Protein AF-A0A2V7WZ68-F1 (afdb_monomer_lite)

Radius of gyration: 28.23 Å; chains: 1; bounding box: 71×71×80 Å

Structure (mmCIF, N/CA/C/O backbone):
data_AF-A0A2V7WZ68-F1
#
_entry.id   AF-A0A2V7WZ68-F1
#
loop_
_atom_site.group_PDB
_atom_site.id
_atom_site.type_symbol
_atom_site.label_atom_id
_atom_site.label_alt_id
_atom_site.label_comp_id
_atom_site.label_asym_id
_atom_site.label_entity_id
_atom_site.label_seq_id
_atom_site.pdbx_PDB_ins_code
_atom_site.Cartn_x
_atom_site.Cartn_y
_atom_site.Cartn_z
_atom_site.occupancy
_atom_site.B_iso_or_equiv
_atom_site.auth_seq_id
_atom_site.auth_comp_id
_atom_site.auth_asym_id
_atom_site.auth_atom_id
_atom_site.pdbx_PDB_model_num
ATOM 1 N N . MET A 1 1 ? -1.021 52.075 -3.525 1.0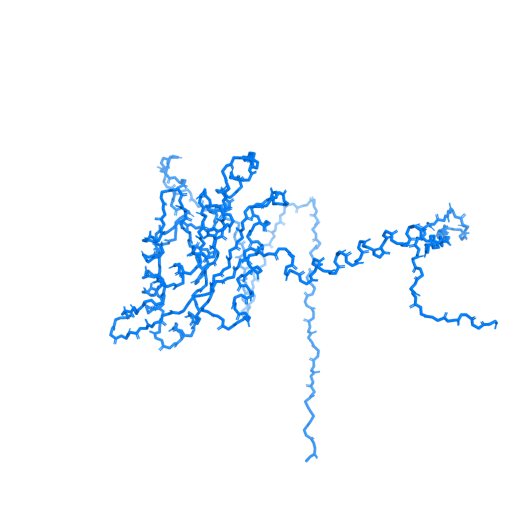0 35.53 1 MET A N 1
ATOM 2 C CA . MET A 1 1 ? -0.370 51.242 -4.567 1.00 35.53 1 MET A CA 1
ATOM 3 C C . MET A 1 1 ? 1.113 51.598 -4.537 1.00 35.53 1 MET A C 1
ATOM 5 O O . MET A 1 1 ? 1.392 52.778 -4.623 1.00 35.53 1 MET A O 1
ATOM 9 N N . LYS A 1 2 ? 2.104 50.733 -4.330 1.00 33.47 2 LYS A N 1
ATOM 10 C CA . LYS A 1 2 ? 2.237 49.278 -4.456 1.00 33.47 2 LYS A CA 1
ATOM 11 C C . LYS A 1 2 ? 3.043 48.759 -3.253 1.00 33.47 2 LYS A C 1
ATOM 13 O O . LYS A 1 2 ? 4.062 49.351 -2.919 1.00 33.47 2 LYS A O 1
ATOM 18 N N . GLY A 1 3 ? 2.585 47.674 -2.631 1.00 30.67 3 GLY A N 1
ATOM 19 C CA . GLY A 1 3 ? 3.418 46.852 -1.756 1.00 30.67 3 GLY A CA 1
ATOM 20 C C . GLY A 1 3 ? 4.324 45.975 -2.618 1.00 30.67 3 GLY A C 1
ATOM 21 O O . GLY A 1 3 ? 3.843 45.347 -3.560 1.00 30.67 3 GLY A O 1
ATOM 22 N N . GLY A 1 4 ? 5.622 45.984 -2.330 1.00 28.86 4 GLY A N 1
ATOM 23 C CA . GLY A 1 4 ? 6.613 45.097 -2.928 1.00 28.86 4 GLY A CA 1
ATOM 24 C C . GLY A 1 4 ? 7.252 44.276 -1.818 1.00 28.86 4 GLY A C 1
ATOM 25 O O . GLY A 1 4 ? 7.916 44.830 -0.949 1.00 28.86 4 GLY A O 1
ATOM 26 N N . CYS A 1 5 ? 6.987 42.973 -1.825 1.00 28.20 5 CYS A N 1
ATOM 27 C CA . CYS A 1 5 ? 7.634 41.988 -0.973 1.00 28.20 5 CYS A CA 1
ATOM 28 C C . CYS A 1 5 ? 9.073 41.807 -1.479 1.00 28.20 5 CYS A C 1
ATOM 30 O O . CYS A 1 5 ? 9.272 41.391 -2.621 1.00 28.20 5 CYS A O 1
ATOM 32 N N . ILE A 1 6 ? 10.058 42.178 -0.662 1.00 30.11 6 ILE A N 1
ATOM 33 C CA . ILE A 1 6 ? 11.464 41.845 -0.894 1.00 30.11 6 ILE A CA 1
ATOM 34 C C . ILE A 1 6 ? 11.665 40.453 -0.299 1.00 30.11 6 ILE A C 1
ATOM 36 O O . ILE A 1 6 ? 11.522 40.260 0.905 1.00 30.11 6 ILE A O 1
ATOM 40 N N . VAL A 1 7 ? 11.921 39.481 -1.170 1.00 32.50 7 VAL A N 1
ATOM 41 C CA . VAL A 1 7 ? 12.291 38.116 -0.795 1.00 32.50 7 VAL A CA 1
ATOM 42 C C . VAL A 1 7 ? 13.811 38.100 -0.668 1.00 32.50 7 VAL A C 1
ATOM 44 O O . VAL A 1 7 ? 14.506 38.267 -1.669 1.00 32.50 7 VAL A O 1
ATOM 47 N N . GLU A 1 8 ? 14.326 37.957 0.552 1.00 33.94 8 GLU A N 1
ATOM 48 C CA . GLU A 1 8 ? 15.756 37.724 0.775 1.00 33.94 8 GLU A CA 1
ATOM 49 C C . GLU A 1 8 ? 16.133 36.260 0.464 1.00 33.94 8 GLU A C 1
ATOM 51 O O . GLU A 1 8 ? 15.290 35.366 0.601 1.00 33.94 8 GLU A O 1
ATOM 56 N N . PRO A 1 9 ? 17.371 35.991 0.004 1.00 33.19 9 PRO A N 1
ATOM 57 C CA . PRO A 1 9 ? 17.780 34.671 -0.454 1.00 33.19 9 PRO A CA 1
ATOM 58 C C . PRO A 1 9 ? 18.030 33.694 0.702 1.00 33.19 9 PRO A C 1
ATOM 60 O O . PRO A 1 9 ? 18.539 34.045 1.764 1.00 33.19 9 PRO A O 1
ATOM 63 N N . TRP A 1 10 ? 17.690 32.431 0.449 1.00 34.16 10 TRP A N 1
ATOM 64 C CA . TRP A 1 10 ? 17.954 31.291 1.320 1.00 34.16 10 TRP A CA 1
ATOM 65 C C . TRP A 1 10 ? 19.466 31.077 1.485 1.00 34.16 10 TRP A C 1
ATOM 67 O O . TRP A 1 10 ? 20.188 30.995 0.494 1.00 34.16 10 TRP A O 1
ATOM 77 N N . HIS A 1 11 ? 19.938 30.954 2.729 1.00 34.31 11 HIS A N 1
ATOM 78 C CA . HIS A 1 11 ? 21.305 30.520 3.017 1.00 34.31 11 HIS A CA 1
ATOM 79 C C . HIS A 1 11 ? 21.421 29.006 2.804 1.00 34.31 11 HIS A C 1
ATOM 81 O O . HIS A 1 11 ? 20.775 28.211 3.486 1.00 34.31 11 HIS A O 1
ATOM 87 N N . GLU A 1 12 ? 22.262 28.625 1.850 1.00 28.39 12 GLU A N 1
ATOM 88 C CA . GLU A 1 12 ? 22.729 27.264 1.615 1.00 28.39 12 GLU A CA 1
ATOM 89 C C . GLU A 1 12 ? 23.707 26.882 2.741 1.00 28.39 12 GLU A C 1
ATOM 91 O O . GLU A 1 12 ? 24.784 27.464 2.870 1.00 28.39 12 GLU A O 1
ATOM 96 N N . VAL A 1 13 ? 23.329 25.938 3.608 1.00 31.06 13 VAL A N 1
ATOM 97 C CA . VAL A 1 13 ? 24.259 25.369 4.594 1.00 31.06 13 VAL A CA 1
ATOM 98 C C . VAL A 1 13 ? 25.004 24.222 3.921 1.00 31.06 13 VAL A C 1
ATOM 100 O O . VAL A 1 13 ? 24.522 23.092 3.879 1.00 31.06 13 VAL A O 1
ATOM 103 N N . VAL A 1 14 ? 26.189 24.520 3.391 1.00 25.39 14 VAL A N 1
ATOM 104 C CA . VAL A 1 14 ? 27.163 23.511 2.959 1.00 25.39 14 VAL A CA 1
ATOM 105 C C . VAL A 1 14 ? 28.044 23.175 4.159 1.00 25.39 14 VAL A C 1
ATOM 107 O O . VAL A 1 14 ? 28.909 23.959 4.543 1.00 25.39 14 VAL A O 1
ATOM 110 N N . ALA A 1 15 ? 27.822 22.020 4.783 1.00 28.50 15 ALA A N 1
ATOM 111 C CA . ALA A 1 15 ? 28.769 21.465 5.744 1.00 28.50 15 ALA A CA 1
ATOM 112 C C . ALA A 1 15 ? 29.754 20.557 4.995 1.00 28.50 15 ALA A C 1
ATOM 114 O O . ALA A 1 15 ? 29.409 19.442 4.607 1.00 28.50 15 ALA A O 1
ATOM 115 N N . SER A 1 16 ? 30.978 21.040 4.788 1.00 23.91 16 SER A N 1
ATOM 116 C CA . SER A 1 16 ? 32.105 20.218 4.339 1.00 23.91 16 SER A CA 1
ATOM 117 C C . SER A 1 16 ? 32.760 19.570 5.558 1.00 23.91 16 SER A C 1
ATOM 119 O O . SER A 1 16 ? 33.223 20.277 6.452 1.00 23.91 16 SER A O 1
ATOM 121 N N . LEU A 1 17 ? 32.799 18.237 5.606 1.00 29.09 17 LEU A N 1
ATOM 122 C CA . LEU A 1 17 ? 33.542 17.486 6.618 1.00 29.09 17 LEU A CA 1
ATOM 123 C C . LEU A 1 17 ? 34.846 16.975 5.994 1.00 29.09 17 LEU A C 1
ATOM 125 O O . LEU A 1 17 ? 34.824 16.085 5.145 1.00 29.09 17 LEU A O 1
ATOM 129 N N . GLU A 1 18 ? 35.976 17.533 6.418 1.00 26.61 18 GLU A N 1
ATOM 130 C CA . GLU A 1 18 ? 37.304 16.982 6.137 1.00 26.61 18 GLU A CA 1
ATOM 131 C C . GLU A 1 18 ? 37.652 15.977 7.245 1.00 26.61 18 GLU A C 1
ATOM 133 O O . GLU A 1 18 ? 37.679 16.324 8.426 1.00 26.61 18 GLU A O 1
ATOM 138 N N . VAL A 1 19 ? 37.870 14.712 6.877 1.00 33.91 19 VAL A N 1
ATOM 139 C CA . VAL A 1 19 ? 38.240 13.638 7.811 1.00 33.91 19 VAL A CA 1
ATOM 140 C C . VAL A 1 19 ? 39.728 13.338 7.645 1.00 33.91 19 VAL A C 1
ATOM 142 O O . VAL A 1 19 ? 40.141 12.781 6.628 1.00 33.91 19 VAL A O 1
ATOM 145 N N . ASP A 1 20 ? 40.540 13.682 8.648 1.00 30.70 20 ASP A N 1
ATOM 146 C CA . ASP A 1 20 ? 41.944 13.262 8.721 1.00 30.70 20 ASP A CA 1
ATOM 147 C C . ASP A 1 20 ? 42.027 11.823 9.259 1.00 30.70 20 ASP A C 1
ATOM 149 O O . ASP A 1 20 ? 41.817 11.547 10.442 1.00 30.70 20 ASP A O 1
ATOM 153 N N . ALA A 1 21 ? 42.326 10.878 8.369 1.00 34.62 21 ALA A N 1
ATOM 154 C CA . ALA A 1 21 ? 42.307 9.442 8.637 1.00 34.62 21 ALA A CA 1
ATOM 155 C C . ALA A 1 21 ? 43.512 8.910 9.450 1.00 34.62 21 ALA A C 1
ATOM 157 O O . ALA A 1 21 ? 43.787 7.710 9.404 1.00 34.62 21 ALA A O 1
ATOM 158 N N . ARG A 1 22 ? 44.278 9.750 10.167 1.00 34.00 22 ARG A N 1
ATOM 159 C CA . ARG A 1 22 ? 45.521 9.298 10.835 1.00 34.00 22 ARG A CA 1
ATOM 160 C C . ARG A 1 22 ? 45.651 9.568 12.334 1.00 34.00 22 ARG A C 1
ATOM 162 O O . ARG A 1 22 ? 46.651 9.144 12.914 1.00 34.00 22 ARG A O 1
ATOM 169 N N . ARG A 1 23 ? 44.675 10.189 13.005 1.00 36.44 23 ARG A N 1
ATOM 170 C CA . ARG A 1 23 ? 44.716 10.374 14.471 1.00 36.44 23 ARG A CA 1
ATOM 171 C C . ARG A 1 23 ? 43.349 10.146 15.113 1.00 36.44 23 ARG A C 1
ATOM 173 O O . ARG A 1 23 ? 42.491 11.017 15.106 1.00 36.44 23 ARG A O 1
ATOM 180 N N . GLY A 1 24 ? 43.160 8.964 15.696 1.00 38.28 24 GLY A N 1
ATOM 181 C CA . GLY A 1 24 ? 41.996 8.654 16.523 1.00 38.28 24 GLY A CA 1
ATOM 182 C C . GLY A 1 24 ? 42.106 9.319 17.894 1.00 38.28 24 GLY A C 1
ATOM 183 O O . GLY A 1 24 ? 42.747 8.770 18.786 1.00 38.28 24 GLY A O 1
ATOM 184 N N . THR A 1 25 ? 41.521 10.506 18.067 1.00 33.09 25 THR A N 1
ATOM 185 C CA . THR A 1 25 ? 41.086 11.041 19.375 1.00 33.09 25 THR A CA 1
ATOM 186 C C . THR A 1 25 ? 40.248 12.307 19.181 1.00 33.09 25 THR A C 1
ATOM 188 O O . THR A 1 25 ? 40.718 13.276 18.592 1.00 33.09 25 THR A O 1
ATOM 191 N N . PHE A 1 26 ? 39.022 12.318 19.709 1.00 36.19 26 PHE A N 1
ATOM 192 C CA . PHE A 1 26 ? 38.177 13.513 19.785 1.00 36.19 26 PHE A CA 1
ATOM 193 C C . PHE A 1 26 ? 38.286 14.117 21.192 1.00 36.19 26 PHE A C 1
ATOM 195 O O . PHE A 1 26 ? 38.012 13.440 22.180 1.00 36.19 26 PHE A O 1
ATOM 202 N N . LEU A 1 27 ? 38.684 15.387 21.291 1.00 31.47 27 LEU A N 1
ATOM 203 C CA . LEU A 1 27 ? 38.550 16.184 22.513 1.00 31.47 27 LEU A CA 1
ATOM 204 C C . LEU A 1 27 ? 37.168 16.847 22.491 1.00 31.47 27 LEU A C 1
ATOM 206 O O . LEU A 1 27 ? 36.870 17.607 21.571 1.00 31.47 27 LEU A O 1
ATOM 210 N N . HIS A 1 28 ? 36.321 16.568 23.483 1.00 39.66 28 HIS A N 1
ATOM 211 C CA . HIS A 1 28 ? 35.049 17.276 23.642 1.00 39.66 28 HIS A CA 1
ATOM 212 C C . HIS A 1 28 ? 35.299 18.731 24.081 1.00 39.66 28 HIS A C 1
ATOM 214 O O . HIS A 1 28 ? 35.946 18.940 25.110 1.00 39.66 28 HIS A O 1
ATOM 220 N N . PRO A 1 29 ? 34.775 19.746 23.371 1.00 38.53 29 PRO A N 1
ATOM 221 C CA . PRO A 1 29 ? 34.718 21.104 23.895 1.00 38.53 29 PRO A CA 1
ATOM 222 C C . PRO A 1 29 ? 33.549 21.253 24.886 1.00 38.53 29 PRO A C 1
ATOM 224 O O . PRO A 1 29 ? 32.453 20.744 24.656 1.00 38.53 29 PRO A O 1
ATOM 227 N N . VAL A 1 30 ? 33.776 21.974 25.987 1.00 39.03 30 VAL A N 1
ATOM 228 C CA . VAL A 1 30 ? 32.730 22.402 26.936 1.00 39.03 30 VAL A CA 1
ATOM 229 C C . VAL A 1 30 ? 32.004 23.627 26.348 1.00 39.03 30 VAL A C 1
ATOM 231 O O . VAL A 1 30 ? 32.687 24.590 25.992 1.00 39.03 30 VAL A O 1
ATOM 234 N N . PRO A 1 31 ? 30.661 23.647 26.225 1.00 40.06 31 PRO A N 1
ATOM 235 C CA . PRO A 1 31 ? 29.949 24.788 25.651 1.00 40.06 31 PRO A CA 1
ATOM 236 C C . PRO A 1 31 ? 29.720 25.918 26.670 1.00 40.06 31 PRO A C 1
ATOM 238 O O . PRO A 1 31 ? 29.482 25.681 27.854 1.00 40.06 31 PRO A O 1
ATOM 241 N N . ALA A 1 32 ? 29.774 27.165 26.190 1.00 37.69 32 ALA A N 1
ATOM 242 C CA . ALA A 1 32 ? 29.400 28.365 26.941 1.00 37.69 32 ALA A CA 1
ATOM 243 C C . ALA A 1 32 ? 27.866 28.451 27.151 1.00 37.69 32 ALA A C 1
ATOM 245 O O . ALA A 1 32 ? 27.110 27.843 26.388 1.00 37.69 32 ALA A O 1
ATOM 246 N N . PRO A 1 33 ? 27.372 29.214 28.148 1.00 31.27 33 PRO A N 1
ATOM 247 C CA . PRO A 1 33 ? 25.940 29.304 28.435 1.00 31.27 33 PRO A CA 1
ATOM 248 C C . PRO A 1 33 ? 25.171 29.920 27.254 1.00 31.27 33 PRO A C 1
ATOM 250 O O . PRO A 1 33 ? 25.450 31.052 26.863 1.00 31.27 33 PRO A O 1
ATOM 253 N N . GLY A 1 34 ? 24.191 29.191 26.707 1.00 40.22 34 GLY A N 1
ATOM 254 C CA . GLY A 1 34 ? 23.285 29.679 25.655 1.00 40.22 34 GLY A CA 1
ATOM 255 C C . GLY A 1 34 ? 23.299 28.909 24.328 1.00 40.22 34 GLY A C 1
ATOM 256 O O . GLY A 1 34 ? 22.525 29.259 23.441 1.00 40.22 34 GLY A O 1
ATOM 257 N N . SER A 1 35 ? 24.113 27.858 24.174 1.00 34.31 35 SER A N 1
ATOM 258 C CA . SER A 1 35 ? 24.080 26.973 22.998 1.00 34.31 35 SER A CA 1
ATOM 259 C C . SER A 1 35 ? 23.540 25.577 23.332 1.00 34.31 35 SER A C 1
ATOM 261 O O . SER A 1 35 ? 23.808 25.017 24.395 1.00 34.31 35 SER A O 1
ATOM 263 N N . ALA A 1 36 ? 22.758 25.002 22.413 1.00 30.25 36 ALA A N 1
ATOM 264 C CA . ALA A 1 36 ? 22.325 23.609 22.478 1.00 30.25 36 ALA A CA 1
ATOM 265 C C . ALA A 1 36 ? 23.357 22.721 21.769 1.00 30.25 36 ALA A C 1
ATOM 267 O O . ALA A 1 36 ? 23.731 22.991 20.629 1.00 30.25 36 ALA A O 1
ATOM 268 N N . THR A 1 37 ? 23.810 21.659 22.438 1.00 33.34 37 THR A N 1
ATOM 269 C CA . THR A 1 37 ? 24.676 20.633 21.839 1.00 33.34 37 THR A CA 1
ATOM 270 C C . THR A 1 37 ? 23.831 19.412 21.501 1.00 33.34 37 THR A C 1
ATOM 272 O O . THR A 1 37 ? 23.173 18.855 22.378 1.00 33.34 37 THR A O 1
ATOM 275 N N . VAL A 1 38 ? 23.857 18.983 20.240 1.00 31.88 38 VAL A N 1
ATOM 276 C CA . VAL A 1 38 ? 23.316 17.682 19.834 1.00 31.88 38 VAL A CA 1
ATOM 277 C C . VAL A 1 38 ? 24.415 16.648 20.055 1.00 31.88 38 VAL A C 1
ATOM 279 O O . VAL A 1 38 ? 25.437 16.668 19.374 1.00 31.88 38 VAL A O 1
ATOM 282 N N . VAL A 1 39 ? 24.225 15.770 21.038 1.00 32.91 39 VAL A N 1
ATOM 283 C CA . VAL A 1 39 ? 25.126 14.640 21.289 1.00 32.91 39 VAL A CA 1
ATOM 284 C C . VAL A 1 39 ? 24.640 13.463 20.451 1.00 32.91 39 VAL A C 1
ATOM 286 O O . VAL A 1 39 ? 23.560 12.931 20.694 1.00 32.91 39 VAL A O 1
ATOM 289 N N . TRP A 1 40 ? 25.434 13.058 19.461 1.00 28.23 40 TRP A N 1
ATOM 290 C CA . TRP A 1 40 ? 25.242 11.789 18.768 1.00 28.23 40 TRP A CA 1
ATOM 291 C C . TRP A 1 40 ? 25.960 10.699 19.562 1.00 28.23 40 TRP A C 1
ATOM 293 O O . TRP A 1 40 ? 27.188 10.638 19.565 1.00 28.23 40 TRP A O 1
ATOM 303 N N . THR A 1 41 ? 25.214 9.856 20.270 1.00 33.97 41 THR A N 1
ATOM 304 C CA . THR A 1 41 ? 25.772 8.635 20.861 1.00 33.97 41 THR A CA 1
ATOM 305 C C . THR A 1 41 ? 25.701 7.506 19.844 1.00 33.97 41 THR A C 1
ATOM 307 O O . THR A 1 41 ? 24.626 7.205 19.327 1.00 33.97 41 THR A O 1
ATOM 310 N N . ASP A 1 42 ? 26.842 6.879 19.578 1.00 32.72 42 ASP A N 1
ATOM 311 C CA . ASP A 1 42 ? 26.932 5.623 18.838 1.00 32.72 42 ASP A CA 1
ATOM 312 C C . ASP A 1 42 ? 26.097 4.546 19.572 1.00 32.72 42 ASP A C 1
ATOM 314 O O . ASP A 1 42 ? 26.321 4.333 20.770 1.00 32.72 42 ASP A O 1
ATOM 318 N N . PRO A 1 43 ? 25.112 3.884 18.932 1.00 39.91 43 PRO A N 1
ATOM 319 C CA . PRO A 1 43 ? 24.234 2.912 19.595 1.00 39.91 43 PRO A CA 1
ATOM 320 C C . PRO A 1 43 ? 24.955 1.662 20.140 1.00 39.91 43 PRO A C 1
ATOM 322 O O . PRO A 1 43 ? 24.311 0.806 20.742 1.00 39.91 43 PRO A O 1
ATOM 325 N N . ALA A 1 44 ? 26.275 1.548 19.973 1.00 39.69 44 ALA A N 1
ATOM 326 C CA . ALA A 1 44 ? 27.076 0.417 20.434 1.00 39.69 44 ALA A CA 1
ATOM 327 C C . ALA A 1 44 ? 27.639 0.530 21.870 1.00 39.69 44 ALA A C 1
ATOM 329 O O . ALA A 1 44 ? 28.392 -0.349 22.284 1.00 39.69 44 ALA A O 1
ATOM 330 N N . ALA A 1 45 ? 27.292 1.555 22.658 1.00 38.03 45 ALA A N 1
ATOM 331 C CA . ALA A 1 45 ? 27.802 1.699 24.030 1.00 38.03 45 ALA A CA 1
ATOM 332 C C . ALA A 1 45 ? 26.696 1.947 25.073 1.00 38.03 45 ALA A C 1
ATOM 334 O O . ALA A 1 45 ? 26.689 2.961 25.768 1.00 38.03 45 ALA A O 1
ATOM 335 N N . ALA A 1 46 ? 25.763 1.001 25.207 1.00 37.50 46 ALA A N 1
ATOM 336 C CA . ALA A 1 46 ? 24.953 0.864 26.419 1.00 37.50 46 ALA A CA 1
ATOM 337 C C . ALA A 1 46 ? 25.636 -0.134 27.383 1.00 37.50 46 ALA A C 1
ATOM 339 O O . ALA A 1 46 ? 26.180 -1.139 26.917 1.00 37.50 46 ALA A O 1
ATOM 340 N N . PRO A 1 47 ? 25.645 0.112 28.709 1.00 38.19 47 PRO A N 1
ATOM 341 C CA . PRO A 1 47 ? 26.241 -0.810 29.676 1.00 38.19 47 PRO A CA 1
ATOM 342 C C . PRO A 1 47 ? 25.493 -2.156 29.684 1.00 38.19 47 PRO A C 1
ATOM 344 O O . PRO A 1 47 ? 24.300 -2.186 29.371 1.00 38.19 47 PRO A O 1
ATOM 347 N N . PRO A 1 48 ? 26.162 -3.269 30.043 1.00 36.59 48 PRO A N 1
ATOM 348 C CA . PRO A 1 48 ? 25.587 -4.604 29.926 1.00 36.59 48 PRO A CA 1
ATOM 349 C C . PRO A 1 48 ? 24.395 -4.757 30.878 1.00 36.59 48 PRO A C 1
ATOM 351 O O . PRO A 1 48 ? 24.553 -4.874 32.093 1.00 36.59 48 PRO A O 1
ATOM 354 N N . ALA A 1 49 ? 23.189 -4.746 30.312 1.00 39.47 49 ALA A N 1
ATOM 355 C CA . ALA A 1 49 ? 22.002 -5.251 30.979 1.00 39.47 49 ALA A CA 1
ATOM 356 C C . ALA A 1 49 ? 22.083 -6.782 31.010 1.00 39.47 49 ALA A C 1
ATOM 358 O O . ALA A 1 49 ? 22.476 -7.407 30.026 1.00 39.47 49 ALA A O 1
ATOM 359 N N . ALA A 1 50 ? 21.748 -7.333 32.176 1.00 40.62 50 ALA A N 1
ATOM 360 C CA . ALA A 1 50 ? 21.771 -8.743 32.542 1.00 40.62 50 ALA A CA 1
ATOM 361 C C . ALA A 1 50 ? 21.488 -9.711 31.380 1.00 40.62 50 ALA A C 1
ATOM 363 O O . ALA A 1 50 ? 20.515 -9.550 30.644 1.00 40.62 50 ALA A O 1
ATOM 364 N N . GLU A 1 51 ? 22.345 -10.727 31.277 1.00 38.97 51 GLU A N 1
ATOM 365 C CA . GLU A 1 51 ? 22.286 -11.836 30.329 1.00 38.97 51 GLU A CA 1
ATOM 366 C C . GLU A 1 51 ? 20.875 -12.442 30.255 1.00 38.97 51 GLU A C 1
ATOM 368 O O . GLU A 1 51 ? 20.468 -13.244 31.095 1.00 38.97 51 GLU A O 1
ATOM 373 N N . ALA A 1 52 ? 20.129 -12.052 29.224 1.00 36.22 52 ALA A N 1
ATOM 374 C CA . ALA A 1 52 ? 18.937 -12.747 28.771 1.00 36.22 52 ALA A CA 1
ATOM 375 C C . ALA A 1 52 ? 19.296 -13.531 27.504 1.00 36.22 52 ALA A C 1
ATOM 377 O O . ALA A 1 52 ? 19.971 -13.033 26.602 1.00 36.22 52 ALA A O 1
ATOM 378 N N . SER A 1 53 ? 18.887 -14.794 27.486 1.00 32.12 53 SER A N 1
ATOM 379 C CA . SER A 1 53 ? 19.275 -15.838 26.542 1.00 32.12 53 SER A CA 1
ATOM 380 C C . SER A 1 53 ? 19.167 -15.419 25.054 1.00 32.12 53 SER A C 1
ATOM 382 O O . SER A 1 53 ? 18.151 -14.844 24.662 1.00 32.12 53 SER A O 1
ATOM 384 N N . PRO A 1 54 ? 20.141 -15.762 24.179 1.00 39.44 54 PRO A N 1
ATOM 385 C CA . PRO A 1 54 ? 20.196 -15.331 22.768 1.00 39.44 54 PRO A CA 1
ATOM 386 C C . PRO A 1 54 ? 19.059 -15.763 21.818 1.00 39.44 54 PRO A C 1
ATOM 388 O O . PRO A 1 54 ? 19.178 -15.548 20.615 1.00 39.44 54 PRO A O 1
ATOM 391 N N . GLN A 1 55 ? 17.976 -16.384 22.294 1.00 36.88 55 GLN A N 1
ATOM 392 C CA . GLN A 1 55 ? 16.923 -16.934 21.426 1.00 36.88 55 GLN A CA 1
ATOM 393 C C . GLN A 1 55 ? 15.652 -16.072 21.323 1.00 36.88 55 GLN A C 1
ATOM 395 O O . GLN A 1 55 ? 14.814 -16.358 20.475 1.00 36.88 55 GLN A O 1
ATOM 400 N N . GLU A 1 56 ? 15.520 -14.980 22.089 1.00 37.28 56 GLU A N 1
ATOM 401 C CA . GLU A 1 56 ? 14.274 -14.181 22.125 1.00 37.28 56 GLU A CA 1
ATOM 402 C C . GLU A 1 56 ? 14.388 -12.747 21.562 1.00 37.28 56 GLU A C 1
ATOM 404 O O . GLU A 1 56 ? 13.406 -12.005 21.529 1.00 37.28 56 GLU A O 1
ATOM 409 N N . VAL A 1 57 ? 15.556 -12.335 21.054 1.00 38.03 57 VAL A N 1
ATOM 410 C CA . VAL A 1 57 ? 15.777 -10.960 20.539 1.00 38.03 57 VAL A CA 1
ATOM 411 C C . VAL A 1 57 ? 15.305 -10.782 19.077 1.00 38.03 57 VAL A C 1
ATOM 413 O O . VAL A 1 57 ? 15.264 -9.669 18.560 1.00 38.03 57 VAL A O 1
ATOM 416 N N . GLY A 1 58 ? 14.871 -11.854 18.404 1.00 37.78 58 GLY A N 1
ATOM 417 C CA . GLY A 1 58 ? 14.520 -11.835 16.977 1.00 37.78 58 GLY A CA 1
ATOM 418 C C . GLY A 1 58 ? 13.118 -11.332 16.598 1.00 37.78 58 GLY A C 1
ATOM 419 O O . GLY A 1 58 ? 12.913 -11.015 15.429 1.00 37.78 58 GLY A O 1
ATOM 420 N N . ASP A 1 59 ? 12.156 -11.244 17.526 1.00 46.97 59 ASP A N 1
ATOM 421 C CA . ASP A 1 59 ? 10.730 -11.125 17.137 1.00 46.97 59 ASP A CA 1
ATOM 422 C C . ASP A 1 59 ? 10.026 -9.839 17.618 1.00 46.97 59 ASP A C 1
ATOM 424 O O . ASP A 1 59 ? 9.090 -9.342 16.990 1.00 46.97 59 ASP A O 1
ATOM 428 N N . ARG A 1 60 ? 10.508 -9.199 18.692 1.00 39.50 60 ARG A N 1
ATOM 429 C CA . ARG A 1 60 ? 9.840 -8.004 19.254 1.00 39.50 60 ARG A CA 1
ATOM 430 C C . ARG A 1 60 ? 10.105 -6.709 18.484 1.00 39.50 60 ARG A C 1
ATOM 432 O O . ARG A 1 60 ? 9.308 -5.784 18.580 1.00 39.50 60 ARG A O 1
ATOM 439 N N . SER A 1 61 ? 11.182 -6.644 17.700 1.00 54.44 61 SER A N 1
ATOM 440 C CA . SER A 1 61 ? 11.531 -5.449 16.913 1.00 54.44 61 SER A CA 1
ATOM 441 C C . SER A 1 61 ? 10.819 -5.379 15.553 1.00 54.44 61 SER A C 1
ATOM 443 O O . SER A 1 61 ? 11.006 -4.416 14.812 1.00 54.44 61 SER A O 1
ATOM 445 N N . ALA A 1 62 ? 10.015 -6.395 15.213 1.00 71.69 62 ALA A N 1
ATOM 446 C CA . ALA A 1 62 ? 9.347 -6.527 13.919 1.00 71.69 62 ALA A CA 1
ATOM 447 C C . ALA A 1 62 ? 7.832 -6.273 13.970 1.00 71.69 62 ALA A C 1
ATOM 449 O O . ALA A 1 62 ? 7.172 -6.428 12.942 1.00 71.69 62 ALA A O 1
ATOM 450 N N . ARG A 1 63 ? 7.275 -5.908 15.133 1.00 88.88 63 ARG A N 1
ATOM 451 C CA . ARG A 1 63 ? 5.841 -5.658 15.326 1.00 88.88 63 ARG A CA 1
ATOM 452 C C . ARG A 1 63 ? 5.574 -4.205 15.702 1.00 88.88 63 ARG A C 1
ATOM 454 O O . ARG A 1 63 ? 6.319 -3.612 16.478 1.00 88.88 63 ARG A O 1
ATOM 461 N N . ASP A 1 64 ? 4.498 -3.652 15.164 1.00 91.56 64 ASP A N 1
ATOM 462 C CA . ASP A 1 64 ? 4.018 -2.318 15.497 1.00 91.56 64 ASP A CA 1
ATOM 463 C C . ASP A 1 64 ? 3.321 -2.354 16.867 1.00 91.56 64 ASP A C 1
ATOM 465 O O . ASP A 1 64 ? 2.378 -3.129 17.041 1.00 91.56 64 ASP A O 1
ATOM 469 N N . PRO A 1 65 ? 3.748 -1.545 17.854 1.00 89.19 65 PRO A N 1
ATOM 470 C CA . PRO A 1 65 ? 3.205 -1.606 19.210 1.00 89.19 65 PRO A CA 1
ATOM 471 C C . PRO A 1 65 ? 1.744 -1.158 19.296 1.00 89.19 65 PRO A C 1
ATOM 473 O O . PRO A 1 65 ? 1.062 -1.522 20.251 1.00 89.19 65 PRO A O 1
ATOM 476 N N . LEU A 1 66 ? 1.269 -0.371 18.325 1.00 91.12 66 LEU A N 1
ATOM 477 C CA . LEU A 1 66 ? -0.110 0.095 18.296 1.00 91.12 66 LEU A CA 1
ATOM 478 C C . LEU A 1 66 ? -1.046 -0.985 17.749 1.00 91.12 66 LEU A C 1
ATOM 480 O O . LEU A 1 66 ? -2.028 -1.318 18.390 1.00 91.12 66 LEU A O 1
ATOM 484 N N . THR A 1 67 ? -0.760 -1.531 16.569 1.00 92.06 67 THR A N 1
ATOM 485 C CA . THR A 1 67 ? -1.675 -2.446 15.867 1.00 92.06 67 THR A CA 1
ATOM 486 C C . THR A 1 67 ? -1.353 -3.927 16.065 1.00 92.06 67 THR A C 1
ATOM 488 O O . THR A 1 67 ? -2.183 -4.773 15.747 1.00 92.06 67 THR A O 1
ATOM 491 N N . GLY A 1 68 ? -0.154 -4.270 16.548 1.00 92.00 68 GLY A N 1
ATOM 492 C CA . GLY A 1 68 ? 0.338 -5.651 16.632 1.00 92.00 68 GLY A CA 1
ATOM 493 C C . GLY A 1 68 ? 0.703 -6.274 15.276 1.00 92.00 68 GLY A C 1
ATOM 494 O O . GLY A 1 68 ? 1.119 -7.435 15.208 1.00 92.00 68 GLY A O 1
ATOM 495 N N . LEU A 1 69 ? 0.572 -5.524 14.180 1.00 94.50 69 LEU A N 1
ATOM 496 C CA . LEU A 1 69 ? 0.938 -5.973 12.839 1.00 94.50 69 LEU A CA 1
ATOM 497 C C . LEU A 1 69 ? 2.454 -6.044 12.674 1.00 94.50 69 LEU A C 1
ATOM 499 O O . LEU A 1 69 ? 3.207 -5.449 13.440 1.00 94.50 69 LEU A O 1
ATOM 503 N N . ALA A 1 70 ? 2.919 -6.769 11.659 1.00 93.62 70 ALA A N 1
ATOM 504 C CA . ALA A 1 70 ? 4.326 -6.716 11.286 1.00 93.62 70 ALA A CA 1
ATOM 505 C C . ALA A 1 70 ? 4.706 -5.311 10.784 1.00 93.62 70 ALA A C 1
ATOM 507 O O . ALA A 1 70 ? 3.857 -4.578 10.283 1.00 93.62 70 ALA A O 1
ATOM 508 N N . CYS A 1 71 ? 5.976 -4.937 10.904 1.00 92.75 71 CYS A N 1
ATOM 509 C CA . CYS A 1 71 ? 6.512 -3.662 10.428 1.00 92.75 71 CYS A CA 1
ATOM 510 C C . CYS A 1 71 ? 7.022 -3.762 8.987 1.00 92.75 71 CYS A C 1
ATOM 512 O O . CYS A 1 71 ? 7.345 -4.847 8.500 1.00 92.75 71 CYS A O 1
ATOM 514 N N . ARG A 1 72 ? 7.195 -2.610 8.327 1.00 93.31 72 ARG A N 1
ATOM 515 C CA . ARG A 1 72 ? 7.748 -2.475 6.963 1.00 93.31 72 ARG A CA 1
ATOM 516 C C . ARG A 1 72 ? 8.947 -3.386 6.663 1.00 93.31 72 ARG A C 1
ATOM 518 O O . ARG A 1 72 ? 9.015 -3.957 5.580 1.00 93.31 72 ARG A O 1
ATOM 525 N N . ALA A 1 73 ? 9.871 -3.550 7.610 1.00 90.31 73 ALA A N 1
ATOM 526 C CA . ALA A 1 73 ? 11.044 -4.410 7.440 1.00 90.31 73 ALA A CA 1
ATOM 527 C C . ALA A 1 73 ? 10.682 -5.878 7.134 1.00 90.31 73 ALA A C 1
ATOM 529 O O . ALA A 1 73 ? 11.334 -6.511 6.306 1.00 90.31 73 ALA A O 1
ATOM 530 N N . ALA A 1 74 ? 9.617 -6.403 7.749 1.00 91.06 74 ALA A N 1
ATOM 531 C CA . ALA A 1 74 ? 9.142 -7.758 7.489 1.00 91.06 74 ALA A CA 1
ATOM 532 C C . ALA A 1 74 ? 8.590 -7.899 6.063 1.00 91.06 74 ALA A C 1
ATOM 534 O O . ALA A 1 74 ? 8.899 -8.881 5.397 1.00 91.06 74 ALA A O 1
ATOM 535 N N . LEU A 1 75 ? 7.853 -6.894 5.570 1.00 93.00 75 LEU A N 1
ATOM 536 C CA . LEU A 1 75 ? 7.351 -6.881 4.192 1.00 93.00 75 LEU A CA 1
ATOM 537 C C . LEU A 1 75 ? 8.490 -6.910 3.176 1.00 93.00 75 LEU A C 1
ATOM 539 O O . LEU A 1 75 ? 8.442 -7.688 2.233 1.00 93.00 75 LEU A O 1
ATOM 543 N N . VAL A 1 76 ? 9.502 -6.056 3.363 1.00 93.62 76 VAL A N 1
ATOM 544 C CA . VAL A 1 76 ? 10.646 -5.959 2.443 1.00 93.62 76 VAL A CA 1
ATOM 545 C C . VAL A 1 76 ? 11.379 -7.295 2.363 1.00 93.62 76 VAL A C 1
ATOM 547 O O . VAL A 1 76 ? 11.688 -7.752 1.266 1.00 93.62 76 VAL A O 1
ATOM 550 N N . ARG A 1 77 ? 11.590 -7.954 3.508 1.00 92.38 77 ARG A N 1
ATOM 551 C CA . ARG A 1 77 ? 12.187 -9.292 3.554 1.00 92.38 77 ARG A CA 1
ATOM 552 C C . ARG A 1 77 ? 11.333 -10.319 2.805 1.00 92.38 77 ARG A C 1
ATOM 554 O O . ARG A 1 77 ? 11.850 -10.974 1.910 1.00 92.38 77 ARG A O 1
ATOM 561 N N . SER A 1 78 ? 10.038 -10.414 3.112 1.00 92.19 78 SER A N 1
ATOM 562 C CA . SER A 1 78 ? 9.137 -11.370 2.450 1.00 92.19 78 SER A CA 1
ATOM 563 C C . SER A 1 78 ? 8.984 -11.109 0.950 1.00 92.19 78 SER A C 1
ATOM 565 O O . SER A 1 78 ? 8.837 -12.045 0.171 1.00 92.19 78 SER A O 1
ATOM 567 N N . LEU A 1 79 ? 9.051 -9.846 0.523 1.00 93.00 79 LEU A N 1
ATOM 568 C CA . LEU A 1 79 ? 9.074 -9.488 -0.892 1.00 93.00 79 LEU A CA 1
ATOM 569 C C . LEU A 1 79 ? 10.347 -9.949 -1.580 1.00 93.00 79 LEU A C 1
ATOM 571 O O . LEU A 1 79 ? 10.269 -10.473 -2.687 1.00 93.00 79 LEU A O 1
ATOM 575 N N . GLN A 1 80 ? 11.502 -9.751 -0.946 1.00 93.69 80 GLN A N 1
ATOM 576 C CA . GLN A 1 80 ? 12.762 -10.201 -1.518 1.00 93.69 80 GLN A CA 1
ATOM 577 C C . GLN A 1 80 ? 12.784 -11.729 -1.638 1.00 93.69 80 GLN A C 1
ATOM 579 O O . GLN A 1 80 ? 13.062 -12.238 -2.715 1.00 93.69 80 GLN A O 1
ATOM 584 N N . GLU A 1 81 ? 12.353 -12.446 -0.597 1.00 91.44 81 GLU A N 1
ATOM 585 C CA . GLU A 1 81 ? 12.203 -13.909 -0.625 1.00 91.44 81 GLU A CA 1
ATOM 586 C C . GLU A 1 81 ? 11.278 -14.378 -1.766 1.00 91.44 81 GLU A C 1
ATOM 588 O O . GLU A 1 81 ? 11.583 -15.344 -2.464 1.00 91.44 81 GLU A O 1
ATOM 593 N N . ALA A 1 82 ? 10.163 -13.676 -2.002 1.00 90.81 82 ALA A N 1
ATOM 594 C CA . ALA A 1 82 ? 9.242 -13.987 -3.097 1.00 90.81 82 ALA A CA 1
ATOM 595 C C . ALA A 1 82 ? 9.816 -13.664 -4.490 1.00 90.81 82 ALA A C 1
ATOM 597 O O . ALA A 1 82 ? 9.472 -14.329 -5.469 1.00 90.81 82 ALA A O 1
ATOM 598 N N . LEU A 1 83 ? 10.674 -12.647 -4.602 1.00 90.81 83 LEU A N 1
ATOM 599 C CA . LEU A 1 83 ? 11.349 -12.274 -5.849 1.00 90.81 83 LEU A CA 1
ATOM 600 C C . LEU A 1 83 ? 12.500 -13.218 -6.200 1.00 90.81 83 LEU A C 1
ATOM 602 O O . LEU A 1 83 ? 12.724 -13.455 -7.386 1.00 90.81 83 LEU A O 1
ATOM 606 N N . ASP A 1 84 ? 13.182 -13.762 -5.192 1.00 90.25 84 ASP A N 1
ATOM 607 C CA . ASP A 1 84 ? 14.278 -14.719 -5.360 1.00 90.25 84 ASP A CA 1
ATOM 608 C C . ASP A 1 84 ? 13.777 -16.083 -5.878 1.00 90.25 84 ASP A C 1
ATOM 610 O O . ASP A 1 84 ? 14.529 -16.842 -6.495 1.00 90.25 84 ASP A O 1
ATOM 614 N N . ALA A 1 85 ? 12.491 -16.397 -5.680 1.00 85.81 85 ALA A N 1
ATOM 615 C CA . ALA A 1 85 ? 11.844 -17.537 -6.322 1.00 85.81 85 ALA A CA 1
ATOM 616 C C . ALA A 1 85 ? 11.689 -17.304 -7.842 1.00 85.81 85 ALA A C 1
ATOM 618 O O . ALA A 1 85 ? 11.458 -16.168 -8.257 1.00 85.81 85 ALA A O 1
ATOM 619 N N . PRO A 1 86 ? 11.736 -18.345 -8.698 1.00 79.94 86 PRO A N 1
ATOM 620 C CA . PRO A 1 86 ? 11.498 -18.201 -10.138 1.00 79.94 86 PRO A CA 1
ATOM 621 C C . PRO A 1 86 ? 10.193 -17.456 -10.449 1.00 79.94 86 PRO A C 1
ATOM 623 O O . PRO A 1 86 ? 9.231 -17.540 -9.688 1.00 79.94 86 PRO A O 1
ATOM 626 N N . VAL A 1 87 ? 10.125 -16.740 -11.574 1.00 70.25 87 VAL A N 1
ATOM 627 C CA . VAL A 1 87 ? 8.920 -15.966 -11.937 1.00 70.25 87 VAL A CA 1
ATOM 628 C C . VAL A 1 87 ? 7.711 -16.878 -12.157 1.00 70.25 87 VAL A C 1
ATOM 630 O O . VAL A 1 87 ? 6.589 -16.479 -11.855 1.00 70.25 87 VAL A O 1
ATOM 633 N N . GLU A 1 88 ? 7.926 -18.120 -12.605 1.00 71.50 88 GLU A N 1
ATOM 634 C CA . GLU A 1 88 ? 6.856 -19.119 -12.716 1.00 71.50 88 GLU A CA 1
ATOM 635 C C . GLU A 1 88 ? 6.353 -19.616 -11.348 1.00 71.50 88 GLU A C 1
ATOM 637 O O . GLU A 1 88 ? 5.300 -20.249 -11.263 1.00 71.50 88 GLU A O 1
ATOM 642 N N . SER A 1 89 ? 7.088 -19.335 -10.267 1.00 67.50 89 SER A N 1
ATOM 643 C CA . SER A 1 89 ? 6.703 -19.692 -8.903 1.00 67.50 89 SER A CA 1
ATOM 644 C C . SER A 1 89 ? 5.768 -18.620 -8.343 1.00 67.50 89 SER A C 1
ATOM 646 O O . SER A 1 89 ? 6.227 -17.551 -7.955 1.00 67.50 89 SER A O 1
ATOM 648 N N . ALA A 1 90 ? 4.467 -18.937 -8.343 1.00 75.69 90 ALA A N 1
ATOM 649 C CA . ALA A 1 90 ? 3.329 -18.226 -7.741 1.00 75.69 90 ALA A CA 1
ATOM 650 C C . ALA A 1 90 ? 3.310 -16.684 -7.913 1.00 75.69 90 ALA A C 1
ATOM 652 O O . ALA A 1 90 ? 4.105 -15.964 -7.299 1.00 75.69 90 ALA A O 1
ATOM 653 N N . PRO A 1 91 ? 2.362 -16.120 -8.684 1.00 88.50 91 PRO A N 1
ATOM 654 C CA . PRO A 1 91 ? 2.275 -14.675 -8.830 1.00 88.50 91 PRO A CA 1
ATOM 655 C C . PRO A 1 91 ? 1.862 -14.024 -7.506 1.00 88.50 91 PRO A C 1
ATOM 657 O O . PRO A 1 91 ? 1.062 -14.564 -6.746 1.00 88.50 91 PRO A O 1
ATOM 660 N N . PHE A 1 92 ? 2.397 -12.841 -7.227 1.00 93.31 92 PHE A N 1
ATOM 661 C CA . PHE A 1 92 ? 2.025 -12.060 -6.052 1.00 93.31 92 PHE A CA 1
ATOM 662 C C . PHE A 1 92 ? 1.753 -10.610 -6.440 1.00 93.31 92 PHE A C 1
ATOM 664 O O . PHE A 1 92 ? 2.174 -10.135 -7.500 1.00 93.31 92 PHE A O 1
ATOM 671 N N . ALA A 1 93 ? 1.072 -9.892 -5.556 1.00 95.50 93 ALA A N 1
ATOM 672 C CA . ALA A 1 93 ? 0.878 -8.455 -5.667 1.00 95.50 93 ALA A CA 1
ATOM 673 C C . ALA A 1 93 ? 1.141 -7.764 -4.326 1.00 95.50 93 ALA A C 1
ATOM 675 O O . ALA A 1 93 ? 1.056 -8.382 -3.266 1.00 95.50 93 ALA A O 1
ATOM 676 N N . VAL A 1 94 ? 1.442 -6.470 -4.370 1.00 97.25 94 VAL A N 1
ATOM 677 C CA . VAL A 1 94 ? 1.550 -5.616 -3.185 1.00 97.25 94 VAL A CA 1
ATOM 678 C C . VAL A 1 94 ? 0.502 -4.532 -3.264 1.00 97.25 94 VAL A C 1
ATOM 680 O O . VAL A 1 94 ? 0.494 -3.769 -4.226 1.00 97.25 94 VAL A O 1
ATOM 683 N N . ALA A 1 95 ? -0.346 -4.443 -2.244 1.00 97.94 95 ALA A N 1
ATOM 684 C CA . ALA A 1 95 ? -1.278 -3.339 -2.063 1.00 97.94 95 ALA A CA 1
ATOM 685 C C . ALA A 1 95 ? -0.757 -2.400 -0.972 1.00 97.94 95 ALA A C 1
ATOM 687 O O . ALA A 1 95 ? -0.622 -2.812 0.178 1.00 97.94 95 ALA A O 1
ATOM 688 N N . LEU A 1 96 ? -0.485 -1.146 -1.324 1.00 98.25 96 LEU A N 1
ATOM 689 C CA . LEU A 1 96 ? -0.251 -0.054 -0.383 1.00 98.25 96 LEU A CA 1
ATOM 690 C C . LEU A 1 96 ? -1.557 0.692 -0.146 1.00 98.25 96 LEU A C 1
ATOM 692 O O . LEU A 1 96 ? -2.294 0.974 -1.089 1.00 98.25 96 LEU A O 1
ATOM 696 N N . ILE A 1 97 ? -1.846 0.992 1.112 1.00 98.31 97 ILE A N 1
ATOM 697 C CA . ILE A 1 97 ? -3.121 1.540 1.562 1.00 98.31 97 ILE A CA 1
ATOM 698 C C . ILE A 1 97 ? -2.832 2.750 2.437 1.00 98.31 97 ILE A C 1
ATOM 700 O O . ILE A 1 97 ? -2.100 2.634 3.415 1.00 98.31 97 ILE A O 1
ATOM 704 N N . ASP A 1 98 ? -3.455 3.874 2.118 1.00 97.00 98 ASP A N 1
ATOM 705 C CA . ASP A 1 98 ? -3.364 5.129 2.858 1.00 97.00 98 ASP A CA 1
ATOM 706 C C . ASP A 1 98 ? -4.738 5.517 3.392 1.00 97.00 98 ASP A C 1
ATOM 708 O O . ASP A 1 98 ? -5.703 5.557 2.625 1.00 97.00 98 ASP A O 1
ATOM 712 N N . LEU A 1 99 ? -4.844 5.805 4.690 1.00 96.56 99 LEU A N 1
ATOM 713 C CA . LEU A 1 99 ? -6.086 6.326 5.260 1.00 96.56 99 LEU A CA 1
ATOM 714 C C . LEU A 1 99 ? -6.236 7.813 4.927 1.00 96.56 99 LEU A C 1
ATOM 716 O O . LEU A 1 99 ? -5.545 8.677 5.473 1.00 96.56 99 LEU A O 1
ATOM 720 N N . ASP A 1 100 ? -7.194 8.128 4.060 1.00 94.56 100 ASP A N 1
ATOM 721 C CA . ASP A 1 100 ? -7.385 9.484 3.571 1.00 94.56 100 ASP A CA 1
ATOM 722 C C . ASP A 1 100 ? -7.794 10.424 4.711 1.00 94.56 100 ASP A C 1
ATOM 724 O O . ASP A 1 100 ? -8.774 10.207 5.423 1.00 94.56 100 ASP A O 1
ATOM 728 N N . GLY A 1 101 ? -7.051 11.521 4.864 1.00 91.62 101 GLY A N 1
ATOM 729 C CA . GLY A 1 101 ? -7.382 12.553 5.847 1.00 91.62 101 GLY A CA 1
ATOM 730 C C . GLY A 1 101 ? -7.041 12.188 7.294 1.00 91.62 101 GLY A C 1
ATOM 731 O O . GLY A 1 101 ? -7.427 12.935 8.190 1.00 91.62 101 GLY A O 1
ATOM 732 N N . PHE A 1 102 ? -6.263 11.127 7.538 1.00 94.88 102 PHE A N 1
ATOM 733 C CA . PHE A 1 102 ? -5.864 10.708 8.886 1.00 94.88 102 PHE A CA 1
ATOM 734 C C . PHE A 1 102 ? -5.281 11.848 9.739 1.00 94.88 102 PHE A C 1
ATOM 736 O O . PHE A 1 102 ? -5.670 12.053 10.890 1.00 94.88 102 PHE A O 1
ATOM 743 N N . ARG A 1 103 ? -4.399 12.672 9.157 1.00 93.50 103 ARG A N 1
ATOM 744 C CA . ARG A 1 103 ? -3.856 13.864 9.832 1.00 93.50 103 ARG A CA 1
ATOM 745 C C . ARG A 1 103 ? -4.954 14.833 10.285 1.00 93.50 103 ARG A C 1
ATOM 747 O O . ARG A 1 103 ? -4.870 15.357 11.392 1.00 93.50 103 ARG A O 1
ATOM 754 N N . ALA A 1 104 ? -5.961 15.075 9.447 1.00 91.94 104 ALA A N 1
ATOM 755 C CA . ALA A 1 104 ? -7.074 15.961 9.781 1.00 91.94 104 ALA A CA 1
ATOM 756 C C . ALA A 1 104 ? -7.949 15.355 10.889 1.00 91.94 104 ALA A C 1
ATOM 758 O O . ALA A 1 104 ? -8.371 16.076 11.790 1.00 91.94 104 ALA A O 1
ATOM 759 N N . THR A 1 105 ? -8.147 14.033 10.886 1.00 92.19 105 THR A N 1
ATOM 760 C CA . THR A 1 105 ? -8.805 13.314 11.987 1.00 92.19 105 THR A CA 1
ATOM 761 C C . THR A 1 105 ? -8.059 13.517 13.304 1.00 92.19 105 THR A C 1
ATOM 763 O O . THR A 1 105 ? -8.686 13.885 14.294 1.00 92.19 105 THR A O 1
ATOM 766 N N . ASN A 1 106 ? -6.729 13.377 13.320 1.00 92.44 106 ASN A N 1
ATOM 767 C CA . ASN A 1 106 ? -5.929 13.631 14.525 1.00 92.44 106 ASN A CA 1
ATOM 768 C C . ASN A 1 106 ? -6.025 15.079 15.004 1.00 92.44 106 ASN A C 1
ATOM 770 O O . ASN A 1 106 ? -6.118 15.328 16.202 1.00 92.44 106 ASN A O 1
ATOM 774 N N . GLN A 1 107 ? -6.013 16.037 14.078 1.00 93.81 107 GLN A N 1
ATOM 775 C CA . GLN A 1 107 ? -6.123 17.458 14.410 1.00 93.81 107 GLN A CA 1
ATOM 776 C C . GLN A 1 107 ? -7.514 17.829 14.942 1.00 93.81 107 GLN A C 1
ATOM 778 O O . GLN A 1 107 ? -7.613 18.676 15.824 1.00 93.81 107 GLN A O 1
ATOM 783 N N . GLY A 1 108 ? -8.574 17.207 14.421 1.00 92.06 108 GLY A N 1
ATOM 784 C CA . GLY A 1 108 ? -9.955 17.516 14.795 1.00 92.06 108 GLY A CA 1
ATOM 785 C C . GLY A 1 108 ? -10.476 16.747 16.012 1.00 92.06 108 GLY A C 1
ATOM 786 O O . GLY A 1 108 ? -11.226 17.307 16.804 1.00 92.06 108 GLY A O 1
ATOM 787 N N . LEU A 1 109 ? -10.097 15.474 16.163 1.00 91.06 109 LEU A N 1
ATOM 788 C CA . LEU A 1 109 ? -10.645 14.551 17.171 1.00 91.06 109 LEU A CA 1
ATOM 789 C C . LEU A 1 109 ? -9.594 14.048 18.178 1.00 91.06 109 LEU A C 1
ATOM 791 O O . LEU A 1 109 ? -9.932 13.331 19.119 1.00 91.06 109 LEU A O 1
ATOM 795 N N . GLY A 1 110 ? -8.327 14.429 18.000 1.00 93.62 110 GLY A N 1
ATOM 796 C CA . GLY A 1 110 ? -7.211 14.034 18.857 1.00 93.62 110 GLY A CA 1
ATOM 797 C C . GLY A 1 110 ? -6.572 12.696 18.475 1.00 93.62 110 GLY A C 1
ATOM 798 O O . GLY A 1 110 ? -7.154 11.863 17.779 1.00 93.62 110 GLY A O 1
ATOM 799 N N . TYR A 1 111 ? -5.353 12.471 18.974 1.00 93.56 111 TYR A N 1
ATOM 800 C CA . TYR A 1 111 ? -4.556 11.276 18.666 1.00 93.56 111 TYR A CA 1
ATOM 801 C C . TYR A 1 111 ? -5.220 9.967 19.109 1.00 93.56 111 TYR A C 1
ATOM 803 O O . TYR A 1 111 ? -5.143 8.981 18.389 1.00 93.56 111 TYR A O 1
ATOM 811 N N . THR A 1 112 ? -5.970 9.963 20.215 1.00 94.31 112 THR A N 1
ATOM 812 C CA . THR A 1 112 ? -6.721 8.777 20.662 1.00 94.31 112 THR A CA 1
ATOM 813 C C . THR A 1 112 ? -7.762 8.322 19.633 1.00 94.31 112 THR A C 1
ATOM 815 O O . THR A 1 112 ? -8.000 7.125 19.476 1.00 94.31 112 THR A O 1
ATOM 818 N N . ALA A 1 113 ? -8.398 9.259 18.920 1.00 93.62 113 ALA A N 1
ATOM 819 C CA . ALA A 1 113 ? -9.323 8.929 17.838 1.00 93.62 113 ALA A CA 1
ATOM 820 C C . ALA A 1 113 ? -8.571 8.365 16.622 1.00 93.62 113 ALA A C 1
ATOM 822 O O . ALA A 1 113 ? -9.030 7.397 16.017 1.00 93.62 113 ALA A O 1
ATOM 823 N N . GLY A 1 114 ? -7.390 8.911 16.317 1.00 95.31 114 GLY A N 1
ATOM 824 C CA . GLY A 1 114 ? -6.464 8.343 15.337 1.00 95.31 114 GLY A CA 1
ATOM 825 C C . GLY A 1 114 ? -6.079 6.906 15.651 1.00 95.31 114 GLY A C 1
ATOM 826 O O . GLY A 1 114 ? -6.255 6.025 14.819 1.00 95.31 114 GLY A O 1
ATOM 827 N N . ASP A 1 115 ? -5.632 6.640 16.873 1.00 95.69 115 ASP A N 1
ATOM 828 C CA . ASP A 1 115 ? -5.224 5.306 17.312 1.00 95.69 115 ASP A CA 1
ATOM 829 C C . ASP A 1 115 ? -6.363 4.288 17.188 1.00 95.69 115 ASP A C 1
ATOM 831 O O . ASP A 1 115 ? -6.154 3.159 16.734 1.00 95.69 115 ASP A O 1
ATOM 835 N N . ARG A 1 116 ? -7.594 4.694 17.530 1.00 95.31 116 ARG A N 1
ATOM 836 C CA . ARG A 1 116 ? -8.804 3.878 17.334 1.00 95.31 116 ARG A CA 1
ATOM 837 C C . ARG A 1 116 ? -9.085 3.615 15.860 1.00 95.31 116 ARG A C 1
ATOM 839 O O . ARG A 1 116 ? -9.423 2.487 15.502 1.00 95.31 116 ARG A O 1
ATOM 846 N N . LEU A 1 117 ? -8.927 4.628 15.011 1.00 96.00 117 LEU A N 1
ATOM 847 C CA . LEU A 1 117 ? -9.072 4.492 13.566 1.00 96.00 117 LEU A CA 1
ATOM 848 C C . LEU A 1 117 ? -8.037 3.505 12.999 1.00 96.00 117 LEU A C 1
ATOM 850 O O . LEU A 1 117 ? -8.410 2.625 12.227 1.00 96.00 117 LEU A O 1
ATOM 854 N N . LEU A 1 118 ? -6.777 3.579 13.435 1.00 96.75 118 LEU A N 1
ATOM 855 C CA . LEU A 1 118 ? -5.718 2.653 13.025 1.00 96.75 118 LEU A CA 1
ATOM 856 C C . LEU A 1 118 ? -6.009 1.212 13.448 1.00 96.75 118 LEU A C 1
ATOM 858 O O . LEU A 1 118 ? -5.907 0.302 12.627 1.00 96.75 118 LEU A O 1
ATOM 862 N N . HIS A 1 119 ? -6.436 1.000 14.694 1.00 96.06 119 HIS A N 1
ATOM 863 C CA . HIS A 1 119 ? -6.846 -0.319 15.180 1.00 96.06 119 HIS A CA 1
ATOM 864 C C . HIS A 1 119 ? -8.017 -0.892 14.382 1.00 96.06 119 HIS A C 1
ATOM 866 O O . HIS A 1 119 ? -8.004 -2.056 13.981 1.00 96.06 119 HIS A O 1
ATOM 872 N N . ALA A 1 120 ? -9.050 -0.084 14.153 1.00 95.50 120 ALA A N 1
ATOM 873 C CA . ALA A 1 120 ? -10.231 -0.524 13.428 1.00 95.50 120 ALA A CA 1
ATOM 874 C C . ALA A 1 120 ? -9.912 -0.821 11.953 1.00 95.50 120 ALA A C 1
ATOM 876 O O . ALA A 1 120 ? -10.403 -1.816 11.419 1.00 95.50 120 ALA A O 1
ATOM 877 N N . ALA A 1 121 ? -9.055 -0.016 11.317 1.00 96.50 121 ALA A N 1
ATOM 878 C CA . ALA A 1 121 ? -8.561 -0.271 9.968 1.00 96.50 121 ALA A CA 1
ATOM 879 C C . ALA A 1 121 ? -7.754 -1.576 9.898 1.00 96.50 121 ALA A C 1
ATOM 881 O O . ALA A 1 121 ? -8.052 -2.414 9.052 1.00 96.50 121 ALA A O 1
ATOM 882 N N . ALA A 1 122 ? -6.813 -1.794 10.824 1.00 96.56 122 ALA A N 1
ATOM 883 C CA . ALA A 1 122 ? -6.030 -3.029 10.903 1.00 96.56 122 ALA A CA 1
ATOM 884 C C . ALA A 1 122 ? -6.940 -4.265 10.979 1.00 96.56 122 ALA A C 1
ATOM 886 O O . ALA A 1 122 ? -6.865 -5.138 10.118 1.00 96.56 122 ALA A O 1
ATOM 887 N N . ARG A 1 123 ? -7.890 -4.282 11.924 1.00 95.12 123 ARG A N 1
ATOM 888 C CA . ARG A 1 123 ? -8.833 -5.401 12.091 1.00 95.12 123 ARG A CA 1
ATOM 889 C C . ARG A 1 123 ? -9.699 -5.657 10.858 1.00 95.12 123 ARG A C 1
ATOM 891 O O . ARG A 1 123 ? -10.036 -6.799 10.573 1.00 95.12 123 ARG A O 1
ATOM 898 N N . ARG A 1 124 ? -10.096 -4.611 10.131 1.00 95.38 124 ARG A N 1
ATOM 899 C CA . ARG A 1 124 ? -10.879 -4.746 8.888 1.00 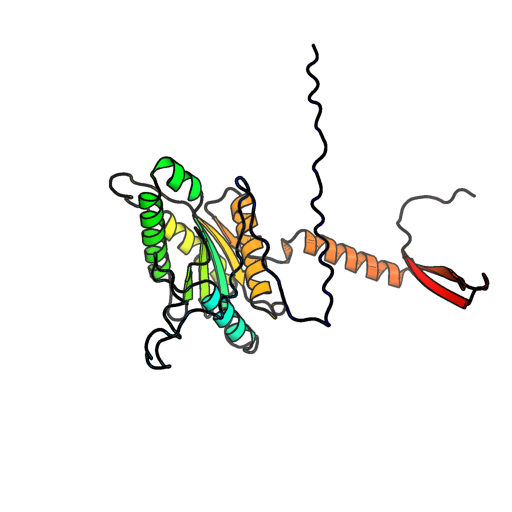95.38 124 ARG A CA 1
ATOM 900 C C . ARG A 1 124 ? -10.052 -5.269 7.729 1.00 95.38 124 ARG A C 1
ATOM 902 O O . ARG A 1 124 ? -10.560 -6.011 6.895 1.00 95.38 124 ARG A O 1
ATOM 909 N N . LEU A 1 125 ? -8.789 -4.874 7.659 1.00 96.44 125 LEU A N 1
ATOM 910 C CA . LEU A 1 125 ? -7.885 -5.399 6.652 1.00 96.44 125 LEU A CA 1
ATOM 911 C C . LEU A 1 125 ? -7.611 -6.879 6.907 1.00 96.44 125 LEU A C 1
ATOM 913 O O . LEU A 1 125 ? -7.680 -7.654 5.961 1.00 96.44 125 LEU A O 1
ATOM 917 N N . GLU A 1 126 ? -7.427 -7.289 8.165 1.00 95.38 126 GLU A N 1
ATOM 918 C CA . GLU A 1 126 ? -7.261 -8.699 8.550 1.00 95.38 126 GLU A CA 1
ATOM 919 C C . GLU A 1 126 ? -8.422 -9.588 8.089 1.00 95.38 126 GLU A C 1
ATOM 921 O O . GLU A 1 126 ? -8.186 -10.691 7.599 1.00 95.38 126 GLU A O 1
ATOM 926 N N . THR A 1 127 ? -9.673 -9.117 8.161 1.00 94.00 127 THR A N 1
ATOM 927 C CA . THR A 1 127 ? -10.833 -9.902 7.694 1.00 94.00 127 THR A CA 1
ATOM 928 C C . THR A 1 127 ? -10.896 -10.045 6.173 1.00 94.00 127 THR A C 1
ATOM 930 O O . THR A 1 127 ? -11.624 -10.899 5.665 1.00 94.00 127 THR A O 1
ATOM 933 N N . CYS A 1 128 ? -10.142 -9.232 5.429 1.00 93.12 128 CYS A N 1
ATOM 934 C CA . CYS A 1 128 ? -10.045 -9.328 3.976 1.00 93.12 128 CYS A CA 1
ATOM 935 C C . CYS A 1 128 ? -8.971 -10.326 3.516 1.00 93.12 128 CYS A C 1
ATOM 937 O O . CYS A 1 128 ? -8.989 -10.736 2.348 1.00 93.12 128 CYS A O 1
ATOM 939 N N . LEU A 1 129 ? -8.047 -10.708 4.401 1.00 92.50 129 LEU A N 1
ATOM 940 C CA . LEU A 1 129 ? -6.893 -11.535 4.064 1.00 92.50 129 LEU A CA 1
ATOM 941 C C . LEU A 1 129 ? -7.275 -13.000 3.876 1.00 92.50 129 LEU A C 1
ATOM 943 O O . LEU A 1 129 ? -8.128 -13.553 4.574 1.00 92.50 129 LEU A O 1
ATOM 947 N N . ARG A 1 130 ? -6.604 -13.644 2.926 1.00 92.50 130 ARG A N 1
ATOM 948 C CA . ARG A 1 130 ? -6.638 -15.091 2.726 1.00 92.50 130 ARG A CA 1
ATOM 949 C C . ARG A 1 130 ? -5.412 -15.729 3.368 1.00 92.50 130 ARG A C 1
ATOM 951 O O . ARG A 1 130 ? -4.463 -15.064 3.779 1.00 92.50 130 ARG A O 1
ATOM 958 N N . ARG A 1 131 ? -5.417 -17.060 3.437 1.00 88.12 131 ARG A N 1
ATOM 959 C CA . ARG A 1 131 ? -4.239 -17.816 3.867 1.00 88.12 131 ARG A CA 1
ATOM 960 C C . ARG A 1 131 ? -3.077 -17.529 2.908 1.00 88.12 131 ARG A C 1
ATOM 962 O O . ARG A 1 131 ? -3.216 -17.771 1.717 1.00 88.12 131 ARG A O 1
ATOM 969 N N . GLY A 1 132 ? -1.954 -17.065 3.451 1.00 88.25 132 GLY A N 1
ATOM 970 C CA . GLY A 1 132 ? -0.758 -16.698 2.683 1.00 88.25 132 GLY A CA 1
ATOM 971 C C . GLY A 1 132 ? -0.576 -15.190 2.503 1.00 88.25 132 GLY A C 1
ATOM 972 O O . GLY A 1 132 ? 0.551 -14.754 2.288 1.00 88.25 132 GLY A O 1
ATOM 973 N N . ASP A 1 133 ? -1.633 -14.390 2.673 1.00 93.62 133 ASP A N 1
ATOM 974 C CA . ASP A 1 133 ? -1.505 -12.934 2.649 1.00 93.62 133 ASP A CA 1
ATOM 975 C C . ASP A 1 133 ? -0.829 -12.433 3.932 1.00 93.62 133 ASP A C 1
ATOM 977 O O . ASP A 1 133 ? -1.048 -12.964 5.024 1.00 93.62 133 ASP A O 1
ATOM 981 N N . THR A 1 134 ? -0.027 -11.376 3.811 1.00 94.19 134 THR A N 1
ATOM 982 C CA . THR A 1 134 ? 0.669 -10.759 4.948 1.00 94.19 134 THR A CA 1
ATOM 983 C C . THR A 1 134 ? 0.326 -9.281 5.035 1.00 94.19 134 THR A C 1
ATOM 985 O O . THR A 1 134 ? 0.683 -8.511 4.146 1.00 94.19 134 THR A O 1
ATOM 988 N N . LEU A 1 135 ? -0.336 -8.880 6.122 1.00 96.75 135 LEU A N 1
ATOM 989 C CA . LEU A 1 135 ? -0.639 -7.483 6.431 1.00 96.75 135 LEU A CA 1
ATOM 990 C C . LEU A 1 135 ? 0.430 -6.876 7.340 1.00 96.75 135 LEU A C 1
ATOM 992 O O . LEU A 1 135 ? 0.858 -7.470 8.333 1.00 96.75 135 LEU A O 1
ATOM 996 N N . VAL A 1 136 ? 0.832 -5.660 6.993 1.00 95.94 136 VAL A N 1
ATOM 997 C CA . VAL A 1 136 ? 1.951 -4.948 7.596 1.00 95.94 136 VAL A CA 1
ATOM 998 C C . VAL A 1 136 ? 1.554 -3.502 7.868 1.00 95.94 136 VAL A C 1
ATOM 1000 O O . VAL A 1 136 ? 0.931 -2.838 7.036 1.00 95.94 136 VAL A O 1
ATOM 1003 N N . ARG A 1 137 ? 1.962 -2.990 9.028 1.00 96.56 137 ARG A N 1
ATOM 1004 C CA . ARG A 1 137 ? 1.988 -1.562 9.311 1.00 96.56 137 ARG A CA 1
ATOM 1005 C C . ARG A 1 137 ? 3.186 -0.942 8.597 1.00 96.56 137 ARG A C 1
ATOM 1007 O O . ARG A 1 137 ? 4.339 -1.200 8.950 1.00 96.56 137 ARG A O 1
ATOM 1014 N N . PHE A 1 138 ? 2.912 -0.174 7.549 1.00 94.06 138 PHE A N 1
ATOM 1015 C CA . PHE A 1 138 ? 3.953 0.338 6.660 1.00 94.06 138 PHE A CA 1
ATOM 1016 C C . PHE A 1 138 ? 4.472 1.710 7.102 1.00 94.06 138 PHE A C 1
ATOM 1018 O O . PHE A 1 138 ? 5.676 1.953 7.029 1.00 94.06 138 PHE A O 1
ATOM 1025 N N . GLY A 1 139 ? 3.579 2.563 7.613 1.00 91.44 139 GLY A N 1
ATOM 1026 C CA . GLY A 1 139 ? 3.880 3.929 8.044 1.00 91.44 139 GLY A CA 1
ATOM 1027 C C . GLY A 1 139 ? 2.913 4.457 9.113 1.00 91.44 139 GLY A C 1
ATOM 1028 O O . GLY A 1 139 ? 2.269 3.687 9.827 1.00 91.44 139 GLY A O 1
ATOM 1029 N N . SER A 1 140 ? 2.809 5.786 9.230 1.00 90.44 140 SER A N 1
ATOM 1030 C CA . SER A 1 140 ? 1.998 6.483 10.250 1.00 90.44 140 SER A CA 1
ATOM 1031 C C . SER A 1 140 ? 0.490 6.330 10.090 1.00 90.44 140 SER A C 1
ATOM 1033 O O . SER A 1 140 ? -0.251 6.380 11.065 1.00 90.44 140 SER A O 1
ATOM 1035 N N . ASP A 1 141 ? 0.033 6.167 8.862 1.00 94.44 141 ASP A N 1
ATOM 1036 C CA . ASP A 1 141 ? -1.353 6.015 8.413 1.00 94.44 141 ASP A CA 1
ATOM 1037 C C . ASP A 1 141 ? -1.448 5.010 7.264 1.00 94.44 141 ASP A C 1
ATOM 1039 O O . ASP A 1 141 ? -2.530 4.745 6.743 1.00 94.44 141 ASP A O 1
ATOM 1043 N N . GLU A 1 142 ? -0.316 4.383 6.949 1.00 96.19 142 GLU A N 1
ATOM 1044 C CA . GLU A 1 142 ? -0.154 3.499 5.813 1.00 96.19 142 GLU A CA 1
ATOM 1045 C C . GLU A 1 142 ? -0.083 2.035 6.254 1.00 96.19 142 GLU A C 1
ATOM 1047 O O . GLU A 1 142 ? 0.607 1.658 7.213 1.00 96.19 142 GLU A O 1
ATOM 1052 N N . PHE A 1 143 ? -0.785 1.196 5.506 1.00 98.19 143 PHE A N 1
ATOM 1053 C CA . PHE A 1 143 ? -0.724 -0.254 5.590 1.00 98.19 143 PHE A CA 1
ATOM 1054 C C . PHE A 1 143 ? -0.224 -0.817 4.266 1.00 98.19 143 PHE A C 1
ATOM 1056 O O . PHE A 1 143 ? -0.370 -0.203 3.210 1.00 98.19 143 PHE A O 1
ATOM 1063 N N . ALA A 1 144 ? 0.342 -2.013 4.323 1.00 97.94 144 ALA A N 1
ATOM 1064 C CA . ALA A 1 144 ? 0.747 -2.752 3.146 1.00 97.94 144 ALA A CA 1
ATOM 1065 C C . ALA A 1 144 ? 0.304 -4.207 3.264 1.00 97.94 144 ALA A C 1
ATOM 1067 O O . ALA A 1 144 ? 0.357 -4.786 4.350 1.00 97.94 144 ALA A O 1
ATOM 1068 N N . ILE A 1 145 ? -0.115 -4.797 2.150 1.00 97.50 145 ILE A N 1
ATOM 1069 C CA . ILE A 1 145 ? -0.471 -6.211 2.070 1.00 97.50 145 ILE A CA 1
ATOM 1070 C C . ILE A 1 145 ? 0.352 -6.859 0.965 1.00 97.50 145 ILE A C 1
ATOM 1072 O O . ILE A 1 145 ? 0.269 -6.439 -0.189 1.00 97.50 145 ILE A O 1
ATOM 1076 N N . LEU A 1 146 ? 1.112 -7.896 1.317 1.00 96.38 146 LEU A N 1
ATOM 1077 C CA . LEU A 1 146 ? 1.621 -8.866 0.352 1.00 96.38 146 LEU A CA 1
ATOM 1078 C C . LEU A 1 146 ? 0.512 -9.880 0.088 1.00 96.38 146 LEU A C 1
ATOM 1080 O O . LEU A 1 146 ? 0.107 -10.598 1.001 1.00 96.38 146 LEU A O 1
ATOM 1084 N N . LEU A 1 147 ? 0.013 -9.898 -1.141 1.00 95.50 147 LEU A N 1
ATOM 1085 C CA . LEU A 1 147 ? -1.048 -10.786 -1.589 1.00 95.50 147 LEU A CA 1
ATOM 1086 C C . LEU A 1 147 ? -0.424 -11.966 -2.332 1.00 95.50 147 LEU A C 1
ATOM 1088 O O . LEU A 1 147 ? 0.226 -11.767 -3.364 1.00 95.50 147 LEU A O 1
ATOM 1092 N N . ALA A 1 148 ? -0.616 -13.174 -1.811 1.00 92.31 148 ALA A N 1
ATOM 1093 C CA . ALA A 1 148 ? -0.052 -14.389 -2.390 1.00 92.31 148 ALA A CA 1
ATOM 1094 C C . ALA A 1 148 ? -0.989 -14.996 -3.445 1.00 92.31 148 ALA A C 1
ATOM 1096 O O . ALA A 1 148 ? -2.209 -14.913 -3.318 1.00 92.31 148 ALA A O 1
ATOM 1097 N N . ASP A 1 149 ? -0.409 -15.634 -4.464 1.00 89.44 149 ASP A N 1
ATOM 1098 C CA . ASP A 1 149 ? -1.131 -16.341 -5.534 1.00 89.44 149 ASP A CA 1
ATOM 1099 C C . ASP A 1 149 ? -2.223 -15.486 -6.211 1.00 89.44 149 ASP A C 1
ATOM 1101 O O . ASP A 1 149 ? -3.372 -15.894 -6.393 1.00 89.44 149 ASP A O 1
ATOM 1105 N N . VAL A 1 150 ? -1.870 -14.242 -6.551 1.00 88.25 150 VAL A N 1
ATOM 1106 C CA . VAL A 1 150 ? -2.791 -13.290 -7.183 1.00 88.25 150 VAL A CA 1
ATOM 1107 C C . VAL A 1 150 ? -2.560 -13.228 -8.678 1.00 88.25 150 VAL A C 1
ATOM 1109 O O . VAL A 1 150 ? -1.507 -12.801 -9.148 1.00 88.25 150 VAL A O 1
ATOM 1112 N N . GLN A 1 151 ? -3.600 -13.566 -9.434 1.00 84.75 151 GLN A N 1
ATOM 1113 C CA . GLN A 1 151 ? -3.618 -13.361 -10.874 1.00 84.75 151 GLN A CA 1
ATOM 1114 C C . GLN A 1 151 ? -3.903 -11.888 -11.204 1.00 84.75 151 GLN A C 1
ATOM 1116 O O . GLN A 1 151 ? -4.744 -11.272 -10.542 1.00 84.75 151 GLN A O 1
ATOM 1121 N N . PRO A 1 152 ? -3.292 -11.314 -12.260 1.00 79.38 152 PRO A N 1
ATOM 1122 C CA . PRO A 1 152 ? -3.494 -9.911 -12.634 1.00 79.38 152 PRO A CA 1
ATOM 1123 C C . PRO A 1 152 ? -4.969 -9.492 -12.771 1.00 79.38 152 PRO A C 1
ATOM 1125 O O . PRO A 1 152 ? -5.332 -8.375 -12.411 1.00 79.38 152 PRO A O 1
ATOM 1128 N N . GLY A 1 153 ? -5.838 -10.396 -13.240 1.00 82.38 153 GLY A N 1
ATOM 1129 C CA . GLY A 1 153 ? -7.272 -10.133 -13.415 1.00 82.38 153 GLY A CA 1
ATOM 1130 C C . GLY A 1 153 ? -8.077 -9.992 -12.116 1.00 82.38 153 GLY A C 1
ATOM 1131 O O . GLY A 1 153 ? -9.165 -9.417 -12.138 1.00 82.38 153 GLY A O 1
ATOM 1132 N N . ASP A 1 154 ? -7.560 -10.473 -10.983 1.00 87.44 154 ASP A N 1
ATOM 1133 C CA . ASP A 1 154 ? -8.251 -10.408 -9.687 1.00 87.44 154 ASP A CA 1
ATOM 1134 C C . ASP A 1 154 ? -7.909 -9.146 -8.887 1.00 87.44 154 ASP A C 1
ATOM 1136 O O . ASP A 1 154 ? -8.603 -8.793 -7.930 1.00 87.44 154 ASP A O 1
ATOM 1140 N N . VAL A 1 155 ? -6.856 -8.436 -9.289 1.00 90.00 155 VAL A N 1
ATOM 1141 C CA . VAL A 1 155 ? -6.248 -7.344 -8.523 1.00 90.00 155 VAL A CA 1
ATOM 1142 C C . VAL A 1 155 ? -7.220 -6.189 -8.301 1.00 90.00 155 VAL A C 1
ATOM 1144 O O . VAL A 1 155 ? -7.350 -5.708 -7.176 1.00 90.00 155 VAL A O 1
ATOM 1147 N N . SER A 1 156 ? -7.956 -5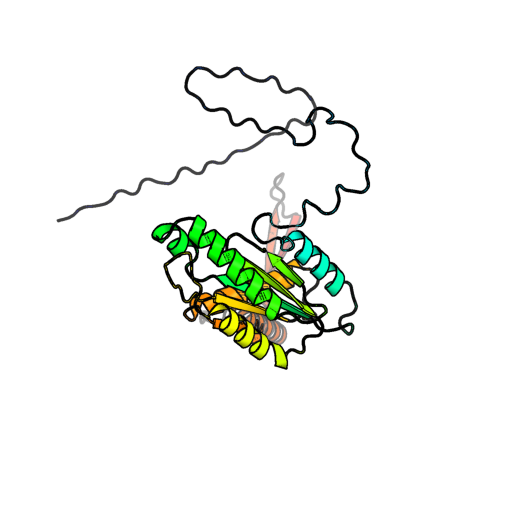.780 -9.338 1.00 90.00 156 SER A N 1
ATOM 1148 C CA . SER A 1 156 ? -8.954 -4.709 -9.223 1.00 90.00 156 SER A CA 1
ATOM 1149 C C . SER A 1 156 ? -10.047 -5.063 -8.213 1.00 90.00 156 SER A C 1
ATOM 1151 O O . SER A 1 156 ? -10.378 -4.252 -7.355 1.00 90.00 156 SER A O 1
ATOM 1153 N N . ARG A 1 157 ? -10.531 -6.315 -8.226 1.00 92.62 157 ARG A N 1
ATOM 1154 C CA . ARG A 1 157 ? -11.550 -6.789 -7.273 1.00 92.62 157 ARG A CA 1
ATOM 1155 C C . ARG A 1 157 ? -11.027 -6.813 -5.840 1.00 92.62 157 ARG A C 1
ATOM 1157 O O . ARG A 1 157 ? -11.783 -6.563 -4.903 1.00 92.62 157 ARG A O 1
ATOM 1164 N N . ILE A 1 158 ? -9.745 -7.136 -5.652 1.00 94.06 158 ILE A N 1
ATOM 1165 C CA . ILE A 1 158 ? -9.102 -7.066 -4.337 1.00 94.06 158 ILE A CA 1
ATOM 1166 C C . ILE A 1 158 ? -9.052 -5.611 -3.861 1.00 94.06 158 ILE A C 1
ATOM 1168 O O . ILE A 1 158 ? -9.422 -5.358 -2.717 1.00 94.06 158 ILE A O 1
ATOM 1172 N N . GLY A 1 159 ? -8.668 -4.672 -4.729 1.00 93.69 159 GLY A N 1
ATOM 1173 C CA . GLY A 1 159 ? -8.678 -3.236 -4.434 1.00 93.69 159 GLY A CA 1
ATOM 1174 C C . GLY A 1 159 ? -10.047 -2.730 -3.983 1.00 93.69 159 GLY A C 1
ATOM 1175 O O . GLY A 1 159 ? -10.156 -2.170 -2.891 1.00 93.69 159 GLY A O 1
ATOM 1176 N N . ASP A 1 160 ? -11.094 -3.029 -4.756 1.00 91.75 160 ASP A N 1
ATOM 1177 C CA . ASP A 1 160 ? -12.476 -2.651 -4.436 1.00 91.75 160 ASP A CA 1
ATOM 1178 C C . ASP A 1 160 ? -12.925 -3.230 -3.087 1.00 91.75 160 ASP A C 1
ATOM 1180 O O . ASP A 1 160 ? -13.541 -2.547 -2.270 1.00 91.75 160 ASP A O 1
ATOM 1184 N N . ARG A 1 161 ? -12.572 -4.490 -2.806 1.00 94.75 161 ARG A N 1
ATOM 1185 C CA . ARG A 1 161 ? -12.897 -5.146 -1.534 1.00 94.75 161 ARG A CA 1
ATOM 1186 C C . ARG A 1 161 ? -12.203 -4.478 -0.345 1.00 94.75 161 ARG A C 1
ATOM 1188 O O . ARG A 1 161 ? -12.843 -4.285 0.688 1.00 94.75 161 ARG A O 1
ATOM 1195 N N . LEU A 1 162 ? -10.918 -4.142 -0.474 1.00 95.31 162 LEU A N 1
ATOM 1196 C CA . LEU A 1 162 ? -10.151 -3.468 0.581 1.00 95.31 162 LEU A CA 1
ATOM 1197 C C . LEU A 1 162 ? -10.713 -2.069 0.857 1.00 95.31 162 LEU A C 1
ATOM 1199 O O . LEU A 1 162 ? -10.917 -1.701 2.014 1.00 95.31 162 LEU A O 1
ATOM 1203 N N . GLN A 1 163 ? -11.023 -1.318 -0.200 1.00 93.88 163 GLN A N 1
ATOM 1204 C CA . GLN A 1 163 ? -11.653 -0.005 -0.100 1.00 93.88 163 GLN A CA 1
ATOM 1205 C C . GLN A 1 163 ? -13.025 -0.105 0.585 1.00 93.88 163 GLN A C 1
ATOM 1207 O O . GLN A 1 163 ? -13.262 0.585 1.576 1.00 93.88 163 GLN A O 1
ATOM 1212 N N . ALA A 1 164 ? -13.897 -1.012 0.131 1.00 91.81 164 ALA A N 1
ATOM 1213 C CA . ALA A 1 164 ? -15.226 -1.203 0.708 1.00 91.81 164 ALA A CA 1
ATOM 1214 C C . ALA A 1 164 ? -15.174 -1.587 2.196 1.00 91.81 164 ALA A C 1
ATOM 1216 O O . ALA A 1 164 ? -15.944 -1.058 3.000 1.00 91.81 164 ALA A O 1
ATOM 1217 N N . ALA A 1 165 ? -14.243 -2.465 2.583 1.00 93.25 165 ALA A N 1
ATOM 1218 C CA . ALA A 1 165 ? -14.048 -2.845 3.980 1.00 93.25 165 ALA A CA 1
ATOM 1219 C C . ALA A 1 165 ? -13.643 -1.646 4.851 1.00 93.25 165 ALA A C 1
ATOM 1221 O O . ALA A 1 165 ? -14.138 -1.487 5.970 1.00 93.25 165 ALA A O 1
ATOM 1222 N N . LEU A 1 166 ? -12.775 -0.774 4.337 1.00 94.12 166 LEU A N 1
ATOM 1223 C CA . LEU A 1 166 ? -12.338 0.423 5.048 1.00 94.12 166 LEU A CA 1
ATOM 1224 C C . LEU A 1 166 ? -13.418 1.507 5.099 1.00 94.12 166 LEU A C 1
ATOM 1226 O O . LEU A 1 166 ? -13.501 2.195 6.109 1.00 94.12 166 LEU A O 1
ATOM 1230 N N . SER A 1 167 ? -14.300 1.606 4.102 1.00 92.56 167 SER A N 1
ATOM 1231 C CA . SER A 1 167 ? -15.351 2.636 4.047 1.00 92.56 167 SER A CA 1
ATOM 1232 C C . SER A 1 167 ? -16.506 2.467 5.036 1.00 92.56 167 SER A C 1
ATOM 1234 O O . SER A 1 167 ? -17.324 3.376 5.186 1.00 92.56 167 SER A O 1
ATOM 1236 N N . ALA A 1 168 ? -16.597 1.338 5.740 1.00 90.12 168 ALA A N 1
ATOM 1237 C CA . ALA A 1 168 ? -17.654 1.140 6.726 1.00 90.12 168 ALA A CA 1
ATOM 1238 C C . ALA A 1 168 ? -17.545 2.146 7.906 1.00 90.12 168 ALA A C 1
ATOM 1240 O O . ALA A 1 168 ? -16.437 2.505 8.311 1.00 90.12 168 ALA A O 1
ATOM 1241 N N . PRO A 1 169 ? -18.653 2.570 8.539 1.00 93.25 169 PRO A N 1
ATOM 1242 C CA . PRO A 1 169 ? -18.605 3.488 9.682 1.00 93.25 169 PRO A CA 1
ATOM 1243 C C . PRO A 1 169 ? -17.818 2.920 10.877 1.00 93.25 169 PRO A C 1
ATOM 1245 O O . PRO A 1 169 ? -17.951 1.740 11.202 1.00 93.25 169 PRO A O 1
ATOM 1248 N N . ILE A 1 170 ? -16.997 3.741 11.532 1.00 91.75 170 ILE A N 1
ATOM 1249 C CA . ILE A 1 170 ? -16.218 3.411 12.736 1.00 91.75 170 ILE A CA 1
ATOM 1250 C C . ILE A 1 170 ? -16.638 4.358 13.853 1.00 91.75 170 ILE A C 1
ATOM 1252 O O . ILE A 1 170 ? -16.604 5.575 13.679 1.00 91.75 170 ILE A O 1
ATOM 1256 N N . ASP A 1 171 ? -16.996 3.803 15.007 1.00 90.62 171 ASP A N 1
ATOM 1257 C CA . ASP A 1 171 ? -17.183 4.587 16.224 1.00 90.62 171 ASP A CA 1
ATOM 1258 C C . ASP A 1 171 ? -15.822 4.877 16.873 1.00 90.62 171 ASP A C 1
ATOM 1260 O O . ASP A 1 171 ? -15.097 3.969 17.283 1.00 90.62 171 ASP A O 1
ATOM 1264 N N . LEU A 1 172 ? -15.472 6.160 16.959 1.00 90.38 172 LEU A N 1
ATOM 1265 C CA . LEU A 1 172 ? -14.243 6.660 17.572 1.00 90.38 172 LEU A CA 1
ATOM 1266 C C . LEU A 1 172 ? -14.455 7.097 19.032 1.00 90.38 172 LEU A C 1
ATOM 1268 O O . LEU A 1 172 ? -13.663 7.867 19.574 1.00 90.38 172 LEU A O 1
ATOM 1272 N N . GLY A 1 173 ? -15.483 6.564 19.698 1.00 83.19 173 GLY A N 1
ATOM 1273 C CA . GLY A 1 173 ? -15.850 6.840 21.088 1.00 83.19 173 GLY A CA 1
ATOM 1274 C C . GLY A 1 173 ? -16.874 7.956 21.214 1.00 83.19 173 GLY A C 1
ATOM 1275 O O . GLY A 1 173 ? -16.624 8.943 21.900 1.00 83.19 173 GLY A O 1
ATOM 1276 N N . GLY A 1 174 ? -18.005 7.793 20.531 1.00 86.12 174 GLY A N 1
ATOM 1277 C CA . GLY A 1 174 ? -19.119 8.740 20.497 1.00 86.12 174 GLY A CA 1
ATOM 1278 C C . GLY A 1 174 ? -19.174 9.591 19.227 1.00 86.12 174 GLY A C 1
ATOM 1279 O O . GLY A 1 174 ? -20.121 10.348 19.047 1.00 86.12 174 GLY A O 1
ATOM 1280 N N . THR A 1 175 ? -18.190 9.464 18.331 1.00 88.75 175 THR A N 1
ATOM 1281 C CA . THR A 1 175 ? -18.200 10.089 16.998 1.00 88.75 175 THR A CA 1
ATOM 1282 C C . THR A 1 175 ? -18.064 9.007 15.943 1.00 88.75 175 THR A C 1
ATOM 1284 O O . THR A 1 175 ? -17.072 8.281 15.926 1.00 88.75 175 THR A O 1
ATOM 1287 N N . VAL A 1 176 ? -19.047 8.910 15.049 1.00 92.19 176 VAL A N 1
ATOM 1288 C CA . VAL A 1 176 ? -19.017 7.961 13.935 1.00 92.19 176 VAL A CA 1
ATOM 1289 C C . VAL A 1 176 ? -18.338 8.613 12.734 1.00 92.19 176 VAL A C 1
ATOM 1291 O O . VAL A 1 176 ? -18.789 9.648 12.247 1.00 92.19 176 VAL A O 1
ATOM 1294 N N . LEU A 1 177 ? -17.263 7.995 12.251 1.00 92.38 177 LEU A N 1
ATOM 1295 C CA . LEU A 1 177 ? -16.530 8.405 11.056 1.00 92.38 177 LEU A CA 1
ATOM 1296 C C . LEU A 1 177 ? -16.684 7.336 9.971 1.00 92.38 177 LEU A C 1
ATOM 1298 O O . LEU A 1 177 ? -16.533 6.152 10.255 1.00 92.38 177 LEU A O 1
ATOM 1302 N N . CYS A 1 178 ? -16.915 7.740 8.725 1.00 91.94 178 CYS A N 1
ATOM 1303 C CA . CYS A 1 178 ? -16.786 6.861 7.561 1.00 91.94 178 CYS A CA 1
ATOM 1304 C C . CYS A 1 178 ? -15.446 7.176 6.886 1.00 91.94 178 CYS A C 1
ATOM 1306 O O . CYS A 1 178 ? -15.378 8.153 6.136 1.00 91.94 178 CYS A O 1
ATOM 1308 N N . PRO A 1 179 ? -14.360 6.445 7.194 1.00 92.50 179 PRO A N 1
ATOM 1309 C CA . PRO A 1 179 ? -13.067 6.769 6.623 1.00 92.50 179 PRO A CA 1
ATOM 1310 C C . PRO A 1 179 ? -13.035 6.404 5.144 1.00 92.50 179 PRO A C 1
ATOM 1312 O O . PRO A 1 179 ? -13.743 5.513 4.679 1.00 92.50 179 PRO A O 1
ATOM 1315 N N . GLN A 1 180 ? -12.180 7.090 4.403 1.00 93.81 180 GLN A N 1
ATOM 1316 C CA . GLN A 1 180 ? -11.821 6.694 3.052 1.00 93.81 180 GLN A CA 1
ATOM 1317 C C . GLN A 1 180 ? -10.380 6.209 3.042 1.00 93.81 180 GLN A C 1
ATOM 1319 O O . GLN A 1 180 ? -9.597 6.524 3.942 1.00 93.81 180 GLN A O 1
ATOM 1324 N N . ALA A 1 181 ? -10.054 5.396 2.047 1.00 95.62 181 ALA A N 1
ATOM 1325 C CA . ALA A 1 181 ? -8.696 4.952 1.838 1.00 95.62 181 ALA A CA 1
ATOM 1326 C C . ALA A 1 181 ? -8.358 4.958 0.355 1.00 95.62 181 ALA A C 1
ATOM 1328 O O . ALA A 1 181 ? -9.154 4.525 -0.487 1.00 95.62 181 ALA A O 1
ATOM 1329 N N . SER A 1 182 ? -7.149 5.414 0.063 1.00 97.06 182 SER A N 1
ATOM 1330 C CA . SER A 1 182 ? -6.543 5.306 -1.253 1.00 97.06 182 SER A CA 1
ATOM 1331 C C . SER A 1 182 ? -5.693 4.040 -1.291 1.00 97.06 182 SER A C 1
ATOM 1333 O O . SER A 1 182 ? -4.954 3.760 -0.347 1.00 97.06 182 SER A O 1
ATOM 1335 N N . VAL A 1 183 ? -5.795 3.262 -2.369 1.00 98.00 183 VAL A N 1
ATOM 1336 C CA . VAL A 1 183 ? -5.069 1.994 -2.522 1.00 98.00 183 VAL A CA 1
ATOM 1337 C C . VAL A 1 183 ? -4.270 2.008 -3.822 1.00 98.00 183 VAL A C 1
ATOM 1339 O O . VAL A 1 183 ? -4.812 2.285 -4.888 1.00 98.00 183 VAL A O 1
ATOM 1342 N N . GLY A 1 184 ? -2.982 1.698 -3.747 1.00 97.44 184 GLY A N 1
ATOM 1343 C CA . GLY A 1 184 ? -2.119 1.484 -4.904 1.00 97.44 184 GLY A CA 1
ATOM 1344 C C . GLY A 1 184 ? -1.646 0.046 -4.947 1.00 97.44 184 GLY A C 1
ATOM 1345 O O . GLY A 1 184 ? -1.085 -0.431 -3.964 1.00 97.44 184 GLY A O 1
ATOM 1346 N N . ILE A 1 185 ? -1.864 -0.653 -6.058 1.00 97.12 185 ILE A N 1
ATOM 1347 C CA . ILE A 1 185 ? -1.520 -2.074 -6.163 1.00 97.12 185 ILE A CA 1
ATOM 1348 C C . ILE A 1 185 ? -0.511 -2.302 -7.280 1.00 97.12 185 ILE A C 1
ATOM 1350 O O . ILE A 1 185 ? -0.755 -1.876 -8.399 1.00 97.12 185 ILE A O 1
ATOM 1354 N N . ALA A 1 186 ? 0.582 -3.016 -7.017 1.00 95.31 186 ALA A N 1
ATOM 1355 C CA . ALA A 1 186 ? 1.514 -3.471 -8.048 1.00 95.31 186 ALA A CA 1
ATOM 1356 C C . ALA A 1 186 ? 1.588 -4.996 -8.085 1.00 95.31 186 ALA A C 1
ATOM 1358 O O . ALA A 1 186 ? 1.743 -5.648 -7.054 1.00 95.31 186 ALA A O 1
ATOM 1359 N N . VAL A 1 187 ? 1.489 -5.562 -9.285 1.00 93.56 187 VAL A N 1
ATOM 1360 C CA . VAL A 1 187 ? 1.637 -7.003 -9.521 1.00 93.56 187 VAL A CA 1
ATOM 1361 C C . VAL A 1 187 ? 3.098 -7.310 -9.813 1.00 93.56 187 VAL A C 1
ATOM 1363 O O . VAL A 1 187 ? 3.782 -6.508 -10.455 1.00 93.56 187 VAL A O 1
ATOM 1366 N N . ARG A 1 188 ? 3.590 -8.469 -9.366 1.00 90.44 188 ARG A N 1
ATOM 1367 C CA . ARG A 1 188 ? 4.916 -8.965 -9.743 1.00 90.44 188 ARG A CA 1
ATOM 1368 C C . ARG A 1 188 ? 5.076 -8.923 -11.268 1.00 90.44 188 ARG A C 1
ATOM 1370 O O . ARG A 1 188 ? 4.238 -9.438 -12.002 1.00 90.44 188 ARG A O 1
ATOM 1377 N N . SER A 1 189 ? 6.175 -8.338 -11.733 1.00 87.69 189 SER A N 1
ATOM 1378 C CA . SER A 1 189 ? 6.560 -8.288 -13.140 1.00 87.69 189 SER A CA 1
ATOM 1379 C C . SER A 1 189 ? 7.983 -8.820 -13.301 1.00 87.69 189 SER A C 1
ATOM 1381 O O . SER A 1 189 ? 8.751 -8.850 -12.339 1.00 87.69 189 SER A O 1
ATOM 1383 N N . VAL A 1 190 ? 8.351 -9.205 -14.523 1.00 84.56 190 VAL A N 1
ATOM 1384 C CA . VAL A 1 190 ? 9.708 -9.680 -14.858 1.00 84.56 190 VAL A CA 1
ATOM 1385 C C . VAL A 1 190 ? 10.796 -8.621 -14.647 1.00 84.56 190 VAL A C 1
ATOM 1387 O O . VAL A 1 190 ? 11.971 -8.959 -14.567 1.00 84.56 190 VAL A O 1
ATOM 1390 N N . HIS A 1 191 ? 10.422 -7.342 -14.564 1.00 84.12 191 HIS A N 1
ATOM 1391 C CA . HIS A 1 191 ? 11.358 -6.237 -14.351 1.00 84.12 191 HIS A CA 1
ATOM 1392 C C . HIS A 1 191 ? 11.629 -5.965 -12.868 1.00 84.12 191 HIS A C 1
ATOM 1394 O O . HIS A 1 191 ? 12.528 -5.190 -12.548 1.00 84.12 191 HIS A O 1
ATOM 1400 N N . HIS A 1 192 ? 10.866 -6.579 -11.961 1.00 90.56 192 HIS A N 1
ATOM 1401 C CA . HIS A 1 192 ? 11.103 -6.454 -10.530 1.00 90.56 192 HIS A CA 1
ATOM 1402 C C . HIS A 1 192 ? 12.227 -7.401 -10.123 1.00 90.56 192 HIS A C 1
ATOM 1404 O O . HIS A 1 192 ? 12.067 -8.619 -10.165 1.00 90.56 192 HIS A O 1
ATOM 1410 N N . THR A 1 193 ? 13.360 -6.829 -9.723 1.00 89.50 193 THR A N 1
ATOM 1411 C CA . THR A 1 193 ? 14.524 -7.595 -9.238 1.00 89.50 193 THR A CA 1
ATOM 1412 C C . THR A 1 193 ? 14.772 -7.376 -7.753 1.00 89.50 193 THR A C 1
ATOM 1414 O O . THR A 1 193 ? 15.428 -8.183 -7.100 1.00 89.50 193 THR A O 1
ATOM 1417 N N . ARG A 1 194 ? 14.220 -6.289 -7.207 1.00 92.56 194 ARG A N 1
ATOM 1418 C CA . ARG A 1 194 ? 14.333 -5.919 -5.802 1.00 92.56 194 ARG A CA 1
ATOM 1419 C C . ARG A 1 194 ? 12.969 -5.587 -5.224 1.00 92.56 194 ARG A C 1
ATOM 142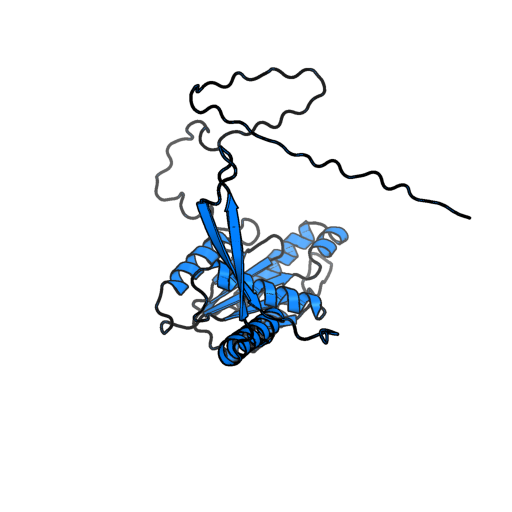1 O O . ARG A 1 194 ? 12.102 -5.065 -5.928 1.00 92.56 194 ARG A O 1
ATOM 1428 N N . ALA A 1 195 ? 12.798 -5.809 -3.923 1.00 93.44 195 ALA A N 1
ATOM 1429 C CA . ALA A 1 195 ? 11.572 -5.441 -3.212 1.00 93.44 195 ALA A CA 1
ATOM 1430 C C . ALA A 1 195 ? 11.198 -3.957 -3.414 1.00 93.44 195 ALA A C 1
ATOM 1432 O O . ALA A 1 195 ? 10.021 -3.618 -3.555 1.00 93.44 195 ALA A O 1
ATOM 1433 N N . GLU A 1 196 ? 12.201 -3.073 -3.496 1.00 93.69 196 GLU A N 1
ATOM 1434 C CA . GLU A 1 196 ? 11.997 -1.642 -3.740 1.00 93.69 196 GLU A CA 1
ATOM 1435 C C . GLU A 1 196 ? 11.342 -1.337 -5.094 1.00 93.69 196 GLU A C 1
ATOM 1437 O O . GLU A 1 196 ? 10.642 -0.331 -5.208 1.00 93.69 196 GLU A O 1
ATOM 1442 N N . ASP A 1 197 ? 11.536 -2.179 -6.115 1.00 93.06 197 ASP A N 1
ATOM 1443 C CA . ASP A 1 197 ? 10.939 -1.964 -7.435 1.00 93.06 197 ASP A CA 1
ATOM 1444 C C . ASP A 1 197 ? 9.415 -2.100 -7.370 1.00 93.06 197 ASP A C 1
ATOM 1446 O O . ASP A 1 197 ? 8.693 -1.209 -7.818 1.00 93.06 197 ASP A O 1
ATOM 1450 N N . VAL A 1 198 ? 8.940 -3.173 -6.728 1.00 94.31 198 VAL A N 1
ATOM 1451 C CA . VAL A 1 198 ? 7.508 -3.451 -6.548 1.00 94.31 198 VAL A CA 1
ATOM 1452 C C . VAL A 1 198 ? 6.851 -2.362 -5.701 1.00 94.31 198 VAL A C 1
ATOM 1454 O O . VAL A 1 198 ? 5.778 -1.865 -6.041 1.00 94.31 198 VAL A O 1
ATOM 1457 N N . LEU A 1 199 ? 7.505 -1.973 -4.600 1.00 95.81 199 LEU A N 1
ATOM 1458 C CA . LEU A 1 199 ? 6.998 -0.937 -3.699 1.00 95.81 199 LEU A CA 1
ATOM 1459 C C . LEU A 1 199 ? 6.887 0.414 -4.404 1.00 95.81 199 LEU A C 1
ATOM 1461 O O . LEU A 1 199 ? 5.859 1.073 -4.291 1.00 95.81 199 LEU A O 1
ATOM 1465 N N . ARG A 1 200 ? 7.897 0.796 -5.191 1.00 94.62 200 ARG A N 1
ATOM 1466 C CA . ARG A 1 200 ? 7.883 2.040 -5.969 1.00 94.62 200 ARG A CA 1
ATOM 1467 C C . ARG A 1 200 ? 6.726 2.079 -6.965 1.00 94.62 200 ARG A C 1
ATOM 1469 O O . ARG A 1 200 ? 6.102 3.123 -7.149 1.00 94.62 200 ARG A O 1
ATOM 1476 N N . ASP A 1 201 ? 6.431 0.962 -7.614 1.00 94.88 201 ASP A N 1
ATOM 1477 C CA . ASP A 1 201 ? 5.327 0.884 -8.568 1.00 94.88 201 ASP A CA 1
ATOM 1478 C C . ASP A 1 201 ? 3.956 0.897 -7.871 1.00 94.88 201 ASP A C 1
ATOM 1480 O O . ASP A 1 201 ? 3.034 1.577 -8.336 1.00 94.88 201 ASP A O 1
ATOM 1484 N N . ALA A 1 202 ? 3.840 0.280 -6.691 1.00 96.25 202 ALA A N 1
ATOM 1485 C CA . ALA A 1 202 ? 2.649 0.398 -5.849 1.00 96.25 202 ALA A CA 1
ATOM 1486 C C . ALA A 1 202 ? 2.451 1.839 -5.336 1.00 96.25 202 ALA A C 1
ATOM 1488 O O . ALA A 1 202 ? 1.333 2.354 -5.369 1.00 96.25 202 ALA A O 1
ATOM 1489 N N . GLU A 1 203 ? 3.524 2.535 -4.944 1.00 95.56 203 GLU A N 1
ATOM 1490 C CA . GLU A 1 203 ? 3.492 3.946 -4.531 1.00 95.56 203 GLU A CA 1
ATOM 1491 C C . GLU A 1 203 ? 3.036 4.859 -5.676 1.00 95.56 203 GLU A C 1
ATOM 1493 O O . GLU A 1 203 ? 2.238 5.774 -5.468 1.00 95.56 203 GLU A O 1
ATOM 1498 N N . ARG A 1 204 ? 3.483 4.596 -6.912 1.00 94.25 204 ARG A N 1
ATOM 1499 C CA . ARG A 1 204 ? 3.014 5.326 -8.102 1.00 94.25 204 ARG A CA 1
ATOM 1500 C C . ARG A 1 204 ? 1.519 5.133 -8.327 1.00 94.25 204 ARG A C 1
ATOM 1502 O O . ARG A 1 204 ? 0.820 6.104 -8.618 1.00 94.25 204 ARG A O 1
ATOM 1509 N N . ALA A 1 205 ? 1.024 3.905 -8.186 1.00 94.88 205 ALA A N 1
ATOM 1510 C CA . ALA A 1 205 ? -0.404 3.624 -8.271 1.00 94.88 205 ALA A CA 1
ATOM 1511 C C . ALA A 1 205 ? -1.186 4.338 -7.154 1.00 94.88 205 ALA A C 1
ATOM 1513 O O . ALA A 1 205 ? -2.187 4.995 -7.431 1.00 94.88 205 ALA A O 1
ATOM 1514 N N . LEU A 1 206 ? -0.676 4.327 -5.920 1.00 95.81 206 LEU A N 1
ATOM 1515 C CA . LEU A 1 206 ? -1.276 5.035 -4.787 1.00 95.81 206 LEU A CA 1
ATOM 1516 C C . LEU A 1 206 ? -1.318 6.553 -5.025 1.00 95.81 206 LEU A C 1
ATOM 1518 O O . LEU A 1 206 ? -2.326 7.208 -4.761 1.00 95.81 206 LEU A O 1
ATOM 1522 N N . GLY A 1 207 ? -0.245 7.118 -5.583 1.00 94.31 207 GLY A N 1
ATOM 1523 C CA . GLY A 1 207 ? -0.187 8.517 -5.999 1.00 94.31 207 GLY A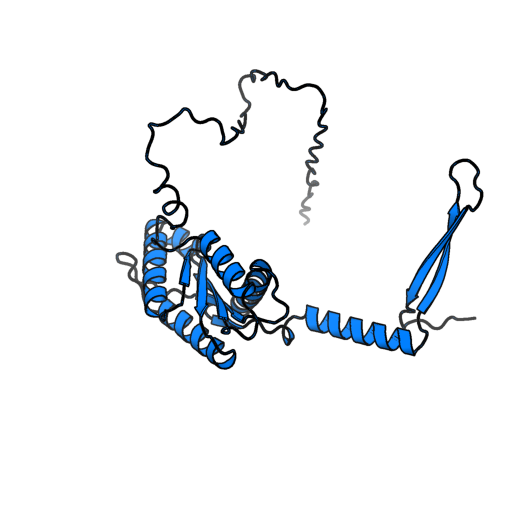 CA 1
ATOM 1524 C C . GLY A 1 207 ? -1.260 8.864 -7.033 1.00 94.31 207 GLY A C 1
ATOM 1525 O O . GLY A 1 207 ? -1.912 9.902 -6.910 1.00 94.31 207 GLY A O 1
ATOM 1526 N N . ARG A 1 208 ? -1.511 7.977 -8.007 1.00 93.56 208 ARG A N 1
ATOM 1527 C CA . ARG A 1 208 ? -2.617 8.142 -8.966 1.00 93.56 208 ARG A CA 1
ATOM 1528 C C . ARG A 1 208 ? -3.982 8.076 -8.291 1.00 93.56 208 ARG A C 1
ATOM 1530 O O . ARG A 1 208 ? -4.818 8.925 -8.586 1.00 93.56 208 ARG A O 1
ATOM 1537 N N . ALA A 1 209 ? -4.194 7.152 -7.353 1.00 94.19 209 ALA A N 1
ATOM 1538 C CA . ALA A 1 209 ? -5.446 7.070 -6.599 1.00 94.19 209 ALA A CA 1
ATOM 1539 C C . ALA A 1 209 ? -5.726 8.377 -5.836 1.00 94.19 209 ALA A C 1
ATOM 1541 O O . ALA A 1 209 ? -6.824 8.933 -5.929 1.00 94.19 209 ALA A O 1
ATOM 1542 N N . ARG A 1 210 ? -4.701 8.927 -5.168 1.00 92.69 210 ARG A N 1
ATOM 1543 C CA . ARG A 1 210 ? -4.783 10.212 -4.459 1.00 92.69 210 ARG A CA 1
ATOM 1544 C C . ARG A 1 210 ? -5.059 11.383 -5.418 1.00 92.69 210 ARG A C 1
ATOM 1546 O O . ARG A 1 210 ? -5.884 12.240 -5.109 1.00 92.69 210 ARG A O 1
ATOM 1553 N N . ALA A 1 211 ? -4.407 11.417 -6.583 1.00 91.56 211 ALA A N 1
ATOM 1554 C CA . ALA A 1 211 ? -4.591 12.470 -7.588 1.00 91.56 211 ALA A CA 1
ATOM 1555 C C . ALA A 1 211 ? -5.964 12.416 -8.283 1.00 91.56 211 ALA A C 1
ATOM 1557 O O . ALA A 1 211 ? -6.521 13.455 -8.627 1.00 91.56 211 ALA A O 1
ATOM 1558 N N . ALA A 1 212 ? -6.531 11.222 -8.453 1.00 90.00 212 ALA A N 1
ATOM 1559 C CA . ALA A 1 212 ? -7.824 11.000 -9.095 1.00 90.00 212 ALA A CA 1
ATOM 1560 C C . ALA A 1 212 ? -9.029 11.155 -8.143 1.00 90.00 212 ALA A C 1
ATOM 1562 O O . ALA A 1 212 ? -10.125 10.701 -8.467 1.00 90.00 212 ALA A O 1
ATOM 1563 N N . GLY A 1 213 ? -8.840 11.791 -6.980 1.00 88.94 213 GLY A N 1
ATOM 1564 C CA . GLY A 1 213 ? -9.925 12.140 -6.056 1.00 88.94 213 GLY A CA 1
ATOM 1565 C C . GLY A 1 213 ? -9.948 11.377 -4.731 1.00 88.94 213 GLY A C 1
ATOM 1566 O O . GLY A 1 213 ? -10.853 11.639 -3.943 1.00 88.94 213 GLY A O 1
ATOM 1567 N N . LYS A 1 214 ? -8.949 10.521 -4.453 1.00 92.25 214 LYS A N 1
ATOM 1568 C CA . LYS A 1 214 ? -8.850 9.688 -3.235 1.00 92.25 214 LYS A CA 1
ATOM 1569 C C . LYS A 1 214 ? -9.985 8.669 -3.100 1.00 92.25 214 LYS A C 1
ATOM 1571 O O . LYS A 1 214 ? -10.815 8.534 -4.000 1.00 92.25 214 LYS A O 1
ATOM 1576 N N . GLY A 1 215 ? -9.981 7.902 -2.007 1.00 93.19 215 GLY A N 1
ATOM 1577 C CA . GLY A 1 215 ? -11.040 6.954 -1.685 1.00 93.19 215 GLY A CA 1
ATOM 1578 C C . GLY A 1 215 ? -11.253 5.918 -2.778 1.00 93.19 215 GLY A C 1
ATOM 1579 O O . GLY A 1 215 ? -12.399 5.616 -3.089 1.00 93.19 215 GLY A O 1
ATOM 1580 N N . ARG A 1 216 ? -10.182 5.441 -3.424 1.00 94.69 216 ARG A N 1
ATOM 1581 C CA . ARG A 1 216 ? -10.229 4.521 -4.571 1.00 94.69 216 ARG A CA 1
ATOM 1582 C C . ARG A 1 216 ? -8.974 3.673 -4.683 1.00 94.69 216 ARG A C 1
ATOM 1584 O O . ARG A 1 216 ? -7.935 4.031 -4.131 1.00 94.69 216 ARG A O 1
ATOM 1591 N N . SER A 1 217 ? -9.070 2.573 -5.422 1.00 95.69 217 SER A N 1
ATOM 1592 C CA . SER A 1 217 ? -7.921 1.742 -5.769 1.00 95.69 217 SER A CA 1
ATOM 1593 C C . SER A 1 217 ? -7.456 1.986 -7.197 1.00 95.69 217 SER A C 1
ATOM 1595 O O . SER A 1 217 ? -8.274 2.075 -8.109 1.00 95.69 217 SER A O 1
ATOM 1597 N N . GLU A 1 218 ? -6.147 2.019 -7.396 1.00 95.19 218 GLU A N 1
ATOM 1598 C CA . GLU A 1 218 ? -5.507 2.053 -8.706 1.00 95.19 218 GLU A CA 1
ATOM 1599 C C . GLU A 1 218 ? -4.488 0.916 -8.798 1.00 95.19 218 GLU A C 1
ATOM 1601 O O . GLU A 1 218 ? -3.767 0.621 -7.840 1.00 95.19 218 GLU A O 1
ATOM 1606 N N . VAL A 1 219 ? -4.417 0.281 -9.966 1.00 94.25 219 VAL A N 1
ATOM 1607 C CA . VAL A 1 219 ? -3.417 -0.751 -10.255 1.00 94.25 219 VAL A CA 1
ATOM 1608 C C . VAL A 1 219 ? -2.260 -0.114 -11.017 1.00 94.25 219 VAL A C 1
ATOM 1610 O O . VAL A 1 219 ? -2.427 0.815 -11.816 1.00 94.25 219 VAL A O 1
ATOM 1613 N N . PHE A 1 220 ? -1.048 -0.572 -10.734 1.00 92.12 220 PHE A N 1
ATOM 1614 C CA . PHE A 1 220 ? 0.118 -0.194 -11.491 1.00 92.12 220 PHE A CA 1
ATOM 1615 C C . PHE A 1 220 ? 0.060 -0.815 -12.877 1.00 92.12 220 PHE A C 1
ATOM 1617 O O . PHE A 1 220 ? 0.154 -2.029 -13.027 1.00 92.12 220 PHE A O 1
ATOM 1624 N N . ASP A 1 221 ? -0.071 0.049 -13.877 1.00 84.50 221 ASP A N 1
ATOM 1625 C CA . ASP A 1 221 ? 0.087 -0.303 -15.275 1.00 84.50 221 ASP A CA 1
ATOM 1626 C C . ASP A 1 221 ? 1.278 0.494 -15.837 1.00 84.50 221 ASP A C 1
ATOM 1628 O O . ASP A 1 221 ? 1.212 1.731 -15.875 1.00 84.50 221 ASP A O 1
ATOM 1632 N N . PRO A 1 222 ? 2.365 -0.180 -16.259 1.00 73.31 222 PRO A N 1
ATOM 1633 C CA . PRO A 1 222 ? 3.496 0.468 -16.911 1.00 73.31 222 PRO A CA 1
ATOM 1634 C C . PRO A 1 222 ? 3.086 1.276 -18.149 1.00 73.31 222 PRO A C 1
ATOM 1636 O O . PRO A 1 222 ? 3.695 2.306 -18.425 1.00 73.31 222 PRO A O 1
ATOM 1639 N N . ALA A 1 223 ? 2.049 0.857 -18.884 1.00 68.00 223 ALA A N 1
ATOM 1640 C CA . ALA A 1 223 ? 1.575 1.555 -20.079 1.00 68.00 223 ALA A CA 1
ATOM 1641 C C . ALA A 1 223 ? 0.903 2.899 -19.753 1.00 68.00 223 ALA A C 1
ATOM 1643 O O . ALA A 1 223 ? 0.857 3.793 -20.599 1.00 68.00 223 ALA A O 1
ATOM 1644 N N . LEU A 1 224 ? 0.419 3.055 -18.518 1.00 64.94 224 LEU A N 1
ATOM 1645 C CA . LEU A 1 224 ? -0.161 4.295 -18.007 1.00 64.94 224 LEU A CA 1
ATOM 1646 C C . LEU A 1 224 ? 0.885 5.208 -17.346 1.00 64.94 224 LEU A C 1
ATOM 1648 O O . LEU A 1 224 ? 0.529 6.288 -16.869 1.00 64.94 224 LEU A O 1
ATOM 1652 N N . ASP A 1 225 ? 2.168 4.819 -17.308 1.00 60.56 225 ASP A N 1
ATOM 1653 C CA . ASP A 1 225 ? 3.243 5.714 -16.882 1.00 60.56 225 ASP A CA 1
ATOM 1654 C C . ASP A 1 225 ? 3.577 6.692 -18.029 1.00 60.56 225 ASP A C 1
ATOM 1656 O O . ASP A 1 225 ? 4.065 6.269 -19.084 1.00 60.56 225 ASP A O 1
ATOM 1660 N N . PRO A 1 226 ? 3.380 8.014 -17.860 1.00 57.47 226 PRO A N 1
ATOM 1661 C CA . PRO A 1 226 ? 3.764 8.990 -18.877 1.00 57.47 226 PRO A CA 1
ATOM 1662 C C . PRO A 1 226 ? 5.254 8.904 -19.250 1.00 57.47 226 PRO A C 1
ATOM 1664 O O . PRO A 1 226 ? 5.617 9.219 -20.384 1.00 57.47 226 PRO A O 1
ATOM 1667 N N . ARG A 1 227 ? 6.121 8.408 -18.351 1.00 56.59 227 ARG A N 1
ATOM 1668 C CA . ARG A 1 227 ? 7.532 8.134 -18.660 1.00 56.59 227 ARG A CA 1
ATOM 1669 C C . ARG A 1 227 ? 7.712 6.951 -19.603 1.00 56.59 227 ARG A C 1
ATOM 1671 O O . ARG A 1 227 ? 8.639 6.994 -20.403 1.00 56.59 227 ARG A O 1
ATOM 1678 N N . ALA A 1 228 ? 6.855 5.931 -19.555 1.00 55.53 228 ALA A N 1
ATOM 1679 C CA . ALA A 1 228 ? 6.910 4.795 -20.476 1.00 55.53 228 ALA A CA 1
ATOM 1680 C C . ALA A 1 228 ? 6.555 5.220 -21.908 1.00 55.53 228 ALA A C 1
ATOM 1682 O O . ALA A 1 228 ? 7.207 4.788 -22.862 1.00 55.53 228 ALA A O 1
ATOM 1683 N N . ALA A 1 229 ? 5.603 6.148 -22.058 1.00 59.00 229 ALA A N 1
ATOM 1684 C CA . ALA A 1 229 ? 5.334 6.798 -23.337 1.00 59.00 229 ALA A CA 1
ATOM 1685 C C . ALA A 1 229 ? 6.550 7.608 -23.822 1.00 59.00 229 ALA A C 1
ATOM 1687 O O . ALA A 1 229 ? 6.945 7.478 -24.980 1.00 59.00 229 ALA A O 1
ATOM 1688 N N . THR A 1 230 ? 7.197 8.390 -22.946 1.00 64.75 230 THR A N 1
ATOM 1689 C CA . THR A 1 230 ? 8.424 9.138 -23.288 1.00 64.75 230 THR A CA 1
ATOM 1690 C C . THR A 1 230 ? 9.588 8.218 -23.669 1.00 64.75 230 THR A C 1
ATOM 1692 O O . THR A 1 230 ? 10.270 8.486 -24.654 1.00 64.75 230 THR A O 1
ATOM 1695 N N . LEU A 1 231 ? 9.806 7.123 -22.936 1.00 66.25 231 LEU A N 1
ATOM 1696 C CA . LEU A 1 231 ? 10.849 6.132 -23.217 1.00 66.25 231 LEU A CA 1
ATOM 1697 C C . LEU A 1 231 ? 10.596 5.404 -24.536 1.00 66.25 231 LEU A C 1
ATOM 1699 O O . LEU A 1 231 ? 11.506 5.313 -25.349 1.00 66.25 231 LEU A O 1
ATOM 1703 N N . SER A 1 232 ? 9.360 4.976 -24.797 1.00 64.12 232 SER A N 1
ATOM 1704 C CA . SER A 1 232 ? 8.991 4.332 -26.065 1.00 64.12 232 SER A CA 1
ATOM 1705 C C . SER A 1 232 ? 9.148 5.290 -27.250 1.00 64.12 232 SER A C 1
ATOM 1707 O O . SER A 1 232 ? 9.647 4.912 -28.309 1.00 64.12 232 SER A O 1
ATOM 1709 N N . GLN A 1 233 ? 8.769 6.562 -27.078 1.00 67.56 233 GLN A N 1
ATOM 1710 C CA . GLN A 1 233 ? 8.993 7.602 -28.084 1.00 67.56 233 GLN A CA 1
ATOM 1711 C C . GLN A 1 233 ? 10.484 7.865 -28.310 1.00 67.56 233 GLN A C 1
ATOM 1713 O O . GLN A 1 233 ? 10.902 8.023 -29.458 1.00 67.56 233 GLN A O 1
ATOM 1718 N N . LEU A 1 234 ? 11.282 7.897 -27.240 1.00 72.75 234 LEU A N 1
ATOM 1719 C CA . LEU A 1 234 ? 12.729 8.062 -27.305 1.00 72.75 234 LEU A CA 1
ATOM 1720 C C . LEU A 1 234 ? 13.382 6.877 -28.017 1.00 72.75 234 LEU A C 1
ATOM 1722 O O . LEU A 1 234 ? 14.156 7.096 -28.942 1.00 72.75 234 LEU A O 1
ATOM 1726 N N . GLU A 1 235 ? 13.032 5.647 -27.655 1.00 75.31 235 GLU A N 1
ATOM 1727 C CA . GLU A 1 235 ? 13.540 4.425 -28.273 1.00 75.31 235 GLU A CA 1
ATOM 1728 C C . GLU A 1 235 ? 13.187 4.369 -29.763 1.00 75.31 235 GLU A C 1
ATOM 1730 O O . GLU A 1 235 ? 14.065 4.181 -30.604 1.00 75.31 235 GLU A O 1
ATOM 1735 N N . ALA A 1 236 ? 11.927 4.637 -30.120 1.00 74.12 236 ALA A N 1
ATOM 1736 C CA . ALA A 1 236 ? 11.506 4.721 -31.514 1.00 74.12 236 ALA A CA 1
ATOM 1737 C C . ALA A 1 236 ? 12.238 5.842 -32.273 1.00 74.12 236 ALA A C 1
ATOM 1739 O O . ALA A 1 236 ? 12.559 5.692 -33.451 1.00 74.12 236 ALA A O 1
ATOM 1740 N N . ALA A 1 237 ? 12.518 6.971 -31.616 1.00 71.38 237 ALA A N 1
ATOM 1741 C CA . ALA A 1 237 ? 13.271 8.070 -32.208 1.00 71.38 237 ALA A CA 1
ATOM 1742 C C . ALA A 1 237 ? 14.776 7.777 -32.328 1.00 71.38 237 ALA A C 1
ATOM 1744 O O . ALA A 1 237 ? 15.412 8.317 -33.229 1.00 71.38 237 ALA A O 1
ATOM 1745 N N . LEU A 1 238 ? 15.352 6.955 -31.448 1.00 72.56 238 LEU A N 1
ATOM 1746 C CA . LEU A 1 238 ? 16.739 6.495 -31.540 1.00 72.56 238 LEU A CA 1
ATOM 1747 C C . LEU A 1 238 ? 16.892 5.446 -32.643 1.00 72.56 238 LEU A C 1
ATOM 1749 O O . LEU A 1 238 ? 17.766 5.611 -33.484 1.00 72.56 238 LEU A O 1
ATOM 1753 N N . ARG A 1 239 ? 16.003 4.443 -32.709 1.00 75.06 239 ARG A N 1
ATOM 1754 C CA . ARG A 1 239 ? 15.996 3.431 -33.783 1.00 75.06 239 ARG A CA 1
ATOM 1755 C C . ARG A 1 239 ? 15.885 4.078 -35.161 1.00 75.06 239 ARG A C 1
ATOM 1757 O O . ARG A 1 239 ? 16.741 3.847 -36.003 1.00 75.06 239 ARG A O 1
ATOM 1764 N N . ARG A 1 240 ? 14.919 4.991 -35.345 1.00 75.62 240 ARG A N 1
ATOM 1765 C CA . ARG A 1 240 ? 14.804 5.761 -36.596 1.00 75.62 240 ARG A CA 1
ATOM 1766 C C . ARG A 1 240 ? 16.089 6.503 -36.944 1.00 75.62 240 ARG A C 1
ATOM 1768 O O . ARG A 1 240 ? 16.472 6.481 -38.098 1.00 75.62 240 ARG A O 1
ATOM 1775 N N . ALA A 1 241 ? 16.731 7.145 -35.969 1.00 70.44 241 ALA A N 1
ATOM 1776 C CA . ALA A 1 241 ? 17.936 7.931 -36.210 1.00 70.44 241 ALA A CA 1
ATOM 1777 C C . ALA A 1 241 ? 19.167 7.081 -36.557 1.00 70.44 241 ALA A C 1
ATOM 1779 O O . ALA A 1 241 ? 20.060 7.565 -37.248 1.00 70.44 241 ALA A O 1
ATOM 1780 N N . ILE A 1 242 ? 19.218 5.834 -36.075 1.00 74.69 242 ILE A N 1
ATOM 1781 C CA . ILE A 1 242 ? 20.232 4.855 -36.482 1.00 74.69 242 ILE A CA 1
ATOM 1782 C C . ILE A 1 242 ? 19.984 4.462 -37.941 1.00 74.69 242 ILE A C 1
ATOM 1784 O O . ILE A 1 242 ? 20.902 4.540 -38.750 1.00 74.69 242 ILE A O 1
ATOM 1788 N N . ASP A 1 243 ? 18.739 4.116 -38.281 1.00 77.06 243 ASP A N 1
ATOM 1789 C CA . ASP A 1 243 ? 18.360 3.680 -39.630 1.00 77.06 243 ASP A CA 1
ATOM 1790 C C . ASP A 1 243 ? 18.479 4.801 -40.682 1.00 77.06 243 ASP A C 1
ATOM 1792 O O . ASP A 1 243 ? 18.700 4.524 -41.859 1.00 77.06 243 ASP A O 1
ATOM 1796 N N . SER A 1 244 ? 18.325 6.067 -40.279 1.00 74.62 244 SER A N 1
ATOM 1797 C CA . SER A 1 244 ? 18.386 7.239 -41.165 1.00 74.62 244 SER A CA 1
ATOM 1798 C C . SER A 1 244 ? 19.748 7.940 -41.217 1.00 74.62 244 SER A C 1
ATOM 1800 O O . SER A 1 244 ? 19.839 9.004 -41.827 1.00 74.62 244 SER A O 1
ATOM 1802 N N . GLU A 1 245 ? 20.793 7.390 -40.582 1.00 64.62 245 GLU A N 1
ATOM 1803 C CA . GLU A 1 245 ? 22.116 8.032 -40.450 1.00 64.62 245 GLU A CA 1
ATOM 1804 C C . GLU A 1 245 ? 22.049 9.472 -39.877 1.00 64.62 245 GLU A C 1
ATOM 1806 O O . GLU A 1 245 ? 22.897 10.323 -40.147 1.00 64.62 245 GLU A O 1
ATOM 1811 N N . ASP A 1 246 ? 21.048 9.775 -39.042 1.00 68.94 246 ASP A N 1
ATOM 1812 C CA . ASP A 1 246 ? 20.799 11.126 -38.504 1.00 68.94 246 ASP A CA 1
ATOM 1813 C C . ASP A 1 246 ? 21.734 11.516 -37.340 1.00 68.94 246 ASP A C 1
ATOM 1815 O O . ASP A 1 246 ? 21.553 12.556 -36.684 1.00 68.94 246 ASP A O 1
ATOM 1819 N N . PHE A 1 247 ? 22.743 10.691 -37.074 1.00 67.88 247 PHE A N 1
ATOM 1820 C CA . PHE A 1 247 ? 23.803 10.958 -36.116 1.00 67.88 247 PHE A CA 1
ATOM 1821 C C . PHE A 1 247 ? 25.030 11.537 -36.815 1.00 67.88 247 PHE A C 1
ATOM 1823 O O . PHE A 1 247 ? 25.529 10.996 -37.797 1.00 67.88 247 PHE A O 1
ATOM 1830 N N . ARG A 1 248 ? 25.552 12.638 -36.276 1.00 70.19 248 ARG A N 1
ATOM 1831 C CA . ARG A 1 248 ? 26.829 13.213 -36.690 1.00 70.19 248 ARG A CA 1
ATOM 1832 C C . ARG A 1 248 ? 27.867 13.024 -35.608 1.00 70.19 248 ARG A C 1
ATOM 1834 O O . ARG A 1 248 ? 27.596 13.221 -34.425 1.00 70.19 248 ARG A O 1
ATOM 1841 N N . THR A 1 249 ? 29.066 12.697 -36.052 1.00 72.94 249 THR A N 1
ATOM 1842 C CA . THR A 1 249 ? 30.234 12.558 -35.199 1.00 72.94 249 THR A CA 1
ATOM 1843 C C . THR A 1 249 ? 30.937 13.904 -35.091 1.00 72.94 249 THR A C 1
ATOM 1845 O O . THR A 1 249 ? 31.337 14.488 -36.098 1.00 72.94 249 THR A O 1
ATOM 1848 N N . HIS A 1 250 ? 31.078 14.400 -33.870 1.00 72.94 250 HIS A N 1
ATOM 1849 C CA . HIS A 1 250 ? 31.900 15.551 -33.533 1.00 72.94 250 HIS A CA 1
ATOM 1850 C C . HIS A 1 250 ? 33.169 15.067 -32.837 1.00 72.94 250 HIS A C 1
ATOM 1852 O O . HIS A 1 250 ? 33.142 14.089 -32.094 1.00 72.94 250 HIS A O 1
ATOM 1858 N N . TYR A 1 251 ? 34.275 15.757 -33.096 1.00 76.88 251 TYR A N 1
ATOM 1859 C CA . TYR A 1 251 ? 35.574 15.443 -32.518 1.00 76.88 251 TYR A CA 1
ATOM 1860 C C . TYR A 1 251 ? 36.016 16.631 -31.675 1.00 76.88 251 TYR A C 1
ATOM 1862 O O . TYR A 1 251 ? 36.277 17.705 -32.220 1.00 76.88 251 TYR A O 1
ATOM 1870 N N . GLU A 1 252 ? 36.077 16.449 -30.361 1.00 72.19 252 GLU A N 1
ATOM 1871 C CA . GLU A 1 252 ? 36.553 17.479 -29.441 1.00 72.19 252 GLU A CA 1
ATOM 1872 C C . GLU A 1 252 ? 38.027 17.214 -29.095 1.00 72.19 252 GLU A C 1
ATOM 1874 O O . GLU A 1 252 ? 38.350 16.136 -28.591 1.00 72.19 252 GLU A O 1
ATOM 1879 N N . PRO A 1 253 ? 38.959 18.132 -29.412 1.00 76.88 253 PRO A N 1
ATOM 1880 C CA . PRO A 1 253 ? 40.377 17.910 -29.162 1.00 76.88 253 PRO A CA 1
ATOM 1881 C C . PRO A 1 253 ? 40.694 17.973 -27.667 1.00 76.88 253 PRO A C 1
ATOM 1883 O O . PRO A 1 253 ? 40.423 18.963 -26.993 1.00 76.88 253 PRO A O 1
ATOM 1886 N N . MET A 1 254 ? 41.378 16.948 -27.170 1.00 78.81 254 MET A N 1
ATOM 1887 C CA . MET A 1 254 ? 41.975 16.950 -25.840 1.00 78.81 254 MET A CA 1
ATOM 1888 C C . MET A 1 254 ? 43.375 17.551 -25.930 1.00 78.81 254 MET A C 1
ATOM 1890 O O . MET A 1 254 ? 44.229 17.033 -26.652 1.00 78.81 254 MET A O 1
ATOM 1894 N N . VAL A 1 255 ? 43.625 18.638 -25.202 1.00 87.12 255 VAL A N 1
ATOM 1895 C CA . VAL A 1 255 ? 44.911 19.351 -25.207 1.00 87.12 255 VAL A CA 1
ATOM 1896 C C . VAL A 1 255 ? 45.678 19.149 -23.902 1.00 87.12 255 VAL A C 1
ATOM 1898 O O . VAL A 1 255 ? 45.129 19.248 -22.806 1.00 87.12 255 VAL A O 1
ATOM 1901 N N . SER A 1 256 ? 46.981 18.886 -24.018 1.00 80.25 256 SER A N 1
ATOM 1902 C CA . SER A 1 256 ? 47.882 18.744 -22.875 1.00 80.25 256 SER A CA 1
ATOM 1903 C C . SER A 1 256 ? 48.035 20.067 -22.130 1.00 80.25 256 SER A C 1
ATOM 1905 O O . SER A 1 256 ? 48.549 21.043 -22.676 1.00 80.25 256 SER A O 1
ATOM 1907 N N . VAL A 1 257 ? 47.696 20.070 -20.841 1.00 79.88 257 VAL A N 1
ATOM 1908 C CA . VAL A 1 257 ? 47.805 21.251 -19.965 1.00 79.88 257 VAL A CA 1
ATOM 1909 C C . VAL A 1 257 ? 49.252 21.753 -19.841 1.00 79.88 257 VAL A C 1
ATOM 1911 O O . VAL A 1 257 ? 49.484 22.937 -19.630 1.00 79.88 257 VAL A O 1
ATOM 1914 N N . LYS A 1 258 ? 50.248 20.869 -20.008 1.00 78.69 258 LYS A N 1
ATOM 1915 C CA . LYS A 1 258 ? 51.672 21.223 -19.873 1.00 78.69 258 LYS A CA 1
ATOM 1916 C C . LYS A 1 258 ? 52.276 21.883 -21.115 1.00 78.69 258 LYS A C 1
ATOM 1918 O O . LYS A 1 258 ? 53.342 22.477 -20.999 1.00 78.69 258 LYS A O 1
ATOM 1923 N N . GLY A 1 259 ? 51.656 21.751 -22.291 1.00 72.75 259 GLY A N 1
ATOM 1924 C CA . GLY A 1 259 ? 52.295 22.168 -23.548 1.00 72.75 259 GLY A CA 1
ATOM 1925 C C . GLY A 1 259 ? 51.368 22.596 -24.682 1.00 72.75 259 GLY A C 1
ATOM 1926 O O . GLY A 1 259 ? 51.864 22.878 -25.768 1.00 72.75 259 GLY A O 1
ATOM 1927 N N . GLY A 1 260 ? 50.047 22.613 -24.477 1.00 73.81 260 GLY A N 1
ATOM 1928 C CA . GLY A 1 260 ? 49.058 23.054 -25.471 1.00 73.81 260 GLY A CA 1
ATOM 1929 C C . GLY A 1 260 ? 48.926 22.155 -26.705 1.00 73.81 260 GLY A C 1
ATOM 1930 O O . GLY A 1 260 ? 48.161 22.468 -27.611 1.00 73.81 260 GLY A O 1
ATOM 1931 N N . GLN A 1 261 ? 49.661 21.043 -26.756 1.00 79.31 261 GLN A N 1
ATOM 1932 C CA . GLN A 1 261 ? 49.613 20.088 -27.861 1.00 79.31 261 GLN A CA 1
ATOM 1933 C C . GLN A 1 261 ? 48.354 19.226 -27.764 1.00 79.31 261 GLN A C 1
ATOM 1935 O O . GLN A 1 261 ? 47.992 18.783 -26.672 1.00 79.31 261 GLN A O 1
ATOM 1940 N N . VAL A 1 262 ? 47.717 18.957 -28.903 1.00 83.75 262 VAL A N 1
ATOM 1941 C CA . VAL A 1 262 ? 46.589 18.020 -28.987 1.00 83.75 262 VAL A CA 1
ATOM 1942 C C . VAL A 1 262 ? 47.108 16.604 -28.732 1.00 83.75 262 VAL A C 1
ATOM 1944 O O . VAL A 1 262 ? 47.990 16.126 -29.441 1.00 83.75 262 VAL A O 1
ATOM 1947 N N . THR A 1 263 ? 46.578 15.938 -27.708 1.00 82.69 263 THR A N 1
ATOM 1948 C CA . THR A 1 263 ? 46.963 14.576 -27.302 1.00 82.69 263 THR A CA 1
ATOM 1949 C C . THR A 1 263 ? 45.957 13.513 -27.730 1.00 82.69 263 THR A C 1
ATOM 1951 O O . THR A 1 263 ? 46.251 12.326 -27.637 1.00 82.69 263 THR A O 1
ATOM 1954 N N . GLY A 1 264 ? 44.775 13.918 -28.191 1.00 79.56 264 GLY A N 1
ATOM 1955 C CA . GLY A 1 264 ? 43.724 13.016 -28.648 1.00 79.56 264 GLY A CA 1
ATOM 1956 C C . GLY A 1 264 ? 42.446 13.767 -29.001 1.00 79.56 264 GLY A C 1
ATOM 1957 O O . GLY A 1 264 ? 42.409 14.995 -28.942 1.00 79.56 264 GLY A O 1
ATOM 1958 N N . PHE A 1 265 ? 41.404 13.018 -29.353 1.00 74.81 265 PHE A N 1
ATOM 1959 C CA . PHE A 1 265 ? 40.070 13.549 -29.616 1.00 74.81 265 PHE A CA 1
ATOM 1960 C C . PHE A 1 265 ? 39.031 12.697 -28.892 1.00 74.81 265 PHE A C 1
ATOM 1962 O O . PHE A 1 265 ? 39.073 11.469 -28.986 1.00 74.81 265 PHE A O 1
ATOM 1969 N N . GLU A 1 266 ? 38.091 13.343 -28.212 1.00 72.56 266 GLU A N 1
ATOM 1970 C CA . GLU A 1 266 ? 36.862 12.705 -27.758 1.00 72.56 266 GLU A CA 1
ATOM 1971 C C . GLU A 1 266 ? 35.849 12.689 -28.905 1.00 72.56 266 GLU A C 1
ATOM 1973 O O . GLU A 1 266 ? 35.728 13.654 -29.664 1.00 72.56 266 GLU A O 1
ATOM 1978 N N . ILE A 1 267 ? 35.147 11.567 -29.057 1.00 69.62 267 ILE A N 1
ATOM 1979 C CA . ILE A 1 267 ? 34.139 11.385 -30.096 1.00 69.62 267 ILE A CA 1
ATOM 1980 C C . ILE A 1 267 ? 32.757 11.585 -29.477 1.00 69.62 267 ILE A C 1
ATOM 1982 O O . ILE A 1 267 ? 32.319 10.782 -28.657 1.00 69.62 267 ILE A O 1
ATOM 1986 N N . LEU A 1 268 ? 32.048 12.621 -29.920 1.00 73.56 268 LEU A N 1
ATOM 1987 C CA . LEU A 1 268 ? 30.696 12.945 -29.477 1.00 73.56 268 LEU A CA 1
ATOM 1988 C C . LEU A 1 268 ? 29.698 12.645 -30.596 1.00 73.56 268 LEU A C 1
ATOM 1990 O O . LEU A 1 268 ? 29.807 13.171 -31.703 1.00 73.56 268 LEU A O 1
ATOM 1994 N N . LEU A 1 269 ? 28.703 11.806 -30.312 1.00 73.19 269 LEU A N 1
ATOM 1995 C CA . LEU A 1 269 ? 27.659 11.456 -31.270 1.00 73.19 269 LEU A CA 1
ATOM 1996 C C . LEU A 1 269 ? 26.422 12.333 -31.040 1.00 73.19 269 LEU A C 1
ATOM 1998 O O . LEU A 1 269 ? 25.771 12.237 -30.000 1.00 73.19 269 LEU A O 1
ATOM 2002 N N . TRP A 1 270 ? 26.074 13.178 -32.010 1.00 69.06 270 TRP A N 1
ATOM 2003 C CA . TRP A 1 270 ? 24.949 14.107 -31.897 1.00 69.06 270 TRP A CA 1
ATOM 2004 C C . TRP A 1 270 ? 23.858 13.809 -32.928 1.00 69.06 270 TRP A C 1
ATOM 2006 O O . TRP A 1 270 ? 24.114 13.778 -34.130 1.00 69.06 270 TRP A O 1
ATOM 2016 N N . ARG A 1 271 ? 22.613 13.620 -32.471 1.00 67.44 271 ARG A N 1
ATOM 2017 C CA . ARG A 1 271 ? 21.439 13.503 -33.347 1.00 67.44 271 ARG A CA 1
ATOM 2018 C C . ARG A 1 271 ? 20.977 14.873 -33.835 1.00 67.44 271 ARG A C 1
ATOM 2020 O O . ARG A 1 271 ? 20.710 15.762 -33.025 1.00 67.44 271 ARG A O 1
ATOM 2027 N N . ARG A 1 272 ? 20.752 15.014 -35.140 1.00 60.94 272 ARG A N 1
ATOM 2028 C CA . ARG A 1 272 ? 20.123 16.214 -35.706 1.00 60.94 272 ARG A CA 1
ATOM 2029 C C . ARG A 1 272 ? 18.679 16.341 -35.196 1.00 60.94 272 ARG A C 1
ATOM 2031 O O . ARG A 1 272 ? 17.836 15.494 -35.480 1.00 60.94 272 ARG A O 1
ATOM 2038 N N . SER A 1 273 ? 18.364 17.386 -34.429 1.00 53.75 273 SER A N 1
ATOM 2039 C CA . SER A 1 273 ? 16.973 17.711 -34.094 1.00 53.75 273 SER A CA 1
ATOM 2040 C C . SER A 1 273 ? 16.295 18.308 -35.331 1.00 53.75 273 SER A C 1
ATOM 2042 O O . SER A 1 273 ? 16.803 19.236 -35.961 1.00 53.75 273 SER A O 1
ATOM 2044 N N . GLY A 1 274 ? 15.165 17.738 -35.748 1.00 53.91 274 GLY A N 1
ATOM 2045 C CA . GLY A 1 274 ? 14.410 18.258 -36.884 1.00 53.91 274 GLY A CA 1
ATOM 2046 C C . GLY A 1 274 ? 13.884 19.664 -36.589 1.00 53.91 274 GLY A C 1
ATOM 2047 O O . GLY A 1 274 ? 12.962 19.811 -35.795 1.00 53.91 274 GLY A O 1
ATOM 2048 N N . GLY A 1 275 ? 14.451 20.685 -37.239 1.00 44.19 275 GLY A N 1
ATOM 2049 C CA . GLY A 1 275 ? 13.905 22.044 -37.216 1.00 44.19 275 GLY A CA 1
ATOM 2050 C C . GLY A 1 275 ? 14.910 23.137 -37.570 1.00 44.19 275 GLY A C 1
ATOM 2051 O O . GLY A 1 275 ? 15.496 23.745 -36.685 1.00 44.19 275 GLY A O 1
ATOM 2052 N N . GLY A 1 276 ? 15.067 23.430 -38.865 1.00 34.19 276 GLY A N 1
ATOM 2053 C CA . GLY A 1 276 ? 15.764 24.631 -39.335 1.00 34.19 276 GLY A CA 1
ATOM 2054 C C . GLY A 1 276 ? 16.531 24.409 -40.631 1.00 34.19 276 GLY A C 1
ATOM 2055 O O . GLY A 1 276 ? 17.618 23.840 -40.633 1.00 34.19 276 GLY A O 1
ATOM 2056 N N . ARG A 1 277 ? 15.964 24.866 -41.755 1.00 37.81 277 ARG A N 1
ATOM 2057 C CA . ARG A 1 277 ? 16.683 25.011 -43.029 1.00 37.81 277 ARG A CA 1
ATOM 2058 C C . ARG A 1 277 ? 17.980 25.787 -42.780 1.00 37.81 277 ARG A C 1
ATOM 2060 O O . ARG A 1 277 ? 17.918 26.960 -42.419 1.00 37.81 277 ARG A O 1
ATOM 2067 N N . ALA A 1 278 ? 19.124 25.165 -43.052 1.00 35.91 278 ALA A N 1
ATOM 2068 C CA . ALA A 1 278 ? 20.353 25.902 -43.298 1.00 35.91 278 ALA A CA 1
ATOM 2069 C C . ALA A 1 278 ? 20.111 26.777 -44.537 1.00 35.91 278 ALA A C 1
ATOM 2071 O O . ALA A 1 278 ? 19.940 26.268 -45.649 1.00 35.91 278 ALA A O 1
ATOM 2072 N N . ARG A 1 279 ? 19.990 28.092 -44.334 1.00 35.91 279 ARG A N 1
ATOM 2073 C CA . ARG A 1 279 ? 20.201 29.043 -45.424 1.00 35.91 279 ARG A CA 1
ATOM 2074 C C . ARG A 1 279 ? 21.693 29.025 -45.761 1.00 35.91 279 ARG A C 1
ATOM 2076 O O . ARG A 1 279 ? 22.515 28.875 -44.862 1.00 35.91 279 ARG A O 1
ATOM 2083 N N . ARG A 1 280 ? 21.943 29.079 -47.070 1.00 39.88 280 ARG A N 1
ATOM 2084 C CA . ARG A 1 280 ? 23.252 29.097 -47.731 1.00 39.88 280 ARG A CA 1
ATOM 2085 C C . ARG A 1 280 ? 24.202 30.122 -47.135 1.00 39.88 280 ARG A C 1
ATOM 2087 O O . ARG A 1 280 ? 23.695 31.195 -46.741 1.00 39.88 280 ARG A O 1
#

Secondary structure (DSSP, 8-state):
-------PPPP---------TT---PPPPPPPTT--------TT---------TTSTTSGGGB-TTT-PEEHHHHHHHHHHHHHS-TTS--EEEEEEEEETHHHHHHHH-HHHHHHHHHHHHHHHHTTPPTT-EEEE-SSSEEEEEEES--GGGHHHHHHHHHHHHHS-EESSS-EE--EEEEEEEE--TT--SHHHHHHHHHHHHHHHHHTTSSSEEE--GGG-HHHHHHHHHHHHHHHHHHTT-EEEEEEEEE-TTT--EEEEEEEEEE--S------

Foldseek 3Di:
DDDDDDDDDDDDDDDDDDDDPPDPDDDDDDDDPPDDDDDDDDPPDDPDDDDDDPPPPPPPVQADPLQRAGEQVVLQVVLLVVLVDDPVPWKKKKKKKAWPCLVVCCVPVNVLLSSQLQNQLSVLVVVLDDPPKGWYDYDDRMIMIIGTRDDPVCFQVSFVSSLVSQQDWDDSPPDTDRIAMQMFMEIDDPPDNGSVVNVVQSVVQSVVCVVVPGRGGGYRDCVPPVVSVVVVVVVVVVVVCVVVVQKDWDWAFDADPVPRDGPGTDIDIDGDDPDDDPDD

pLDDT: mean 74.49, std 24.12, range [23.91, 98.31]

Sequence (280 aa):
MKGG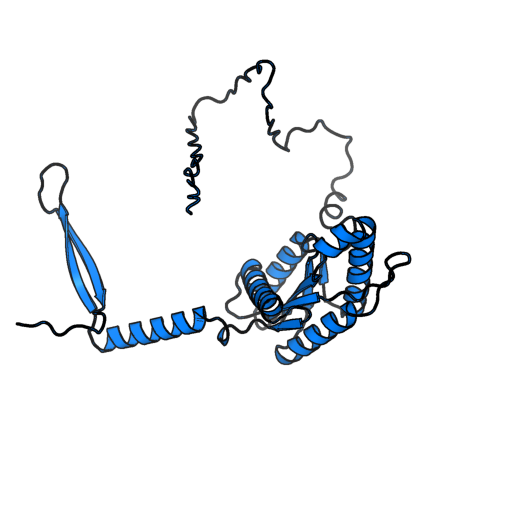CIVEPWHEVVASLEVDARRGTFLHPVPAPGSATVVWTDPAAAPPAAEASPQEVGDRSARDPLTGLACRAALVRSLQEALDAPVESAPFAVALIDLDGFRATNQGLGYTAGDRLLHAAARRLETCLRRGDTLVRFGSDEFAILLADVQPGDVSRIGDRLQAALSAPIDLGGTVLCPQASVGIAVRSVHHTRAEDVLRDAERALGRARAAGKGRSEVFDPALDPRAATLSQLEAALRRAIDSEDFRTHYEPMVSVKGGQVTGFEILLWRRSGGGRARR